Protein AF-A0A9D8V846-F1 (afdb_monomer_lite)

Structure (mmCIF, N/CA/C/O backbone):
data_AF-A0A9D8V846-F1
#
_entry.id   AF-A0A9D8V846-F1
#
loop_
_atom_site.group_PDB
_atom_site.id
_atom_site.type_symbol
_atom_site.label_atom_id
_atom_site.label_alt_id
_atom_site.label_comp_id
_atom_site.label_asym_id
_atom_site.label_entity_id
_atom_site.label_seq_id
_atom_site.pdbx_PDB_ins_code
_atom_site.Cartn_x
_atom_site.Cartn_y
_atom_site.Cartn_z
_atom_site.occupancy
_atom_site.B_iso_or_equiv
_atom_site.auth_seq_id
_atom_site.auth_comp_id
_atom_site.auth_asym_id
_atom_site.auth_atom_id
_atom_site.pdbx_PDB_model_num
ATOM 1 N N . MET A 1 1 ? -3.896 29.955 19.864 1.00 35.44 1 MET A N 1
ATOM 2 C CA . MET A 1 1 ? -4.899 29.118 19.171 1.00 35.44 1 MET A CA 1
ATOM 3 C C . MET A 1 1 ? -4.572 29.143 17.691 1.00 35.44 1 MET A C 1
ATOM 5 O O . MET A 1 1 ? -4.852 30.149 17.068 1.00 35.44 1 MET A O 1
ATOM 9 N N . ASN A 1 2 ? -3.889 28.121 17.178 1.00 37.59 2 ASN A N 1
ATOM 10 C CA . ASN A 1 2 ? -3.686 27.878 15.744 1.00 37.59 2 ASN A CA 1
ATOM 11 C C . ASN A 1 2 ? -3.091 26.473 15.596 1.00 37.59 2 ASN A C 1
ATOM 13 O O . ASN A 1 2 ? -1.881 26.329 15.651 1.00 37.59 2 ASN A O 1
ATOM 17 N N . HIS A 1 3 ? -3.930 25.446 15.451 1.00 35.16 3 HIS A N 1
ATOM 18 C CA . HIS A 1 3 ? -3.511 24.134 14.943 1.00 35.16 3 HIS A CA 1
ATOM 19 C C . HIS A 1 3 ? -4.661 23.541 14.129 1.00 35.16 3 HIS A C 1
ATOM 21 O O . HIS A 1 3 ? -5.404 22.675 14.578 1.00 35.16 3 HIS A O 1
ATOM 27 N N . SER A 1 4 ? -4.828 24.087 12.927 1.00 40.41 4 SER A N 1
ATOM 28 C CA . SER A 1 4 ? -5.477 23.405 11.811 1.00 40.41 4 SER A CA 1
ATOM 29 C C . SER A 1 4 ? -4.373 22.690 11.026 1.00 40.41 4 SER A C 1
ATOM 31 O O . SER A 1 4 ? -3.974 23.140 9.955 1.00 40.41 4 SER A O 1
ATOM 33 N N . THR A 1 5 ? -3.823 21.621 11.594 1.00 40.97 5 THR A N 1
ATOM 34 C CA . THR A 1 5 ? -3.060 20.623 10.833 1.00 40.97 5 THR A CA 1
ATOM 35 C C . THR A 1 5 ? -4.079 19.827 10.030 1.00 40.97 5 THR A C 1
ATOM 37 O O . THR A 1 5 ? -4.968 19.194 10.598 1.00 40.97 5 THR A O 1
ATOM 40 N N . SER A 1 6 ? -4.057 20.033 8.718 1.00 48.53 6 SER A N 1
ATOM 41 C CA . SER A 1 6 ? -5.086 19.576 7.782 1.00 48.53 6 SER A CA 1
ATOM 42 C C . SER A 1 6 ? -4.793 18.152 7.301 1.00 48.53 6 SER A C 1
ATOM 44 O O . SER A 1 6 ? -3.687 17.655 7.485 1.00 48.53 6 SER A O 1
ATOM 46 N N . ASN A 1 7 ? -5.743 17.518 6.607 1.00 45.41 7 ASN A N 1
ATOM 47 C CA . ASN A 1 7 ? -5.582 16.215 5.934 1.00 45.41 7 ASN A CA 1
ATOM 48 C C . ASN A 1 7 ? -4.312 16.092 5.058 1.00 45.41 7 ASN A C 1
ATOM 50 O O . ASN A 1 7 ? -3.876 14.986 4.745 1.00 45.41 7 ASN A O 1
ATOM 54 N N . VAL A 1 8 ? -3.696 17.222 4.694 1.00 49.97 8 VAL A N 1
ATOM 55 C CA . VAL A 1 8 ? -2.392 17.304 4.027 1.00 49.97 8 VAL A CA 1
ATOM 56 C C . VAL A 1 8 ? -1.270 16.689 4.875 1.00 49.97 8 VAL A C 1
ATOM 58 O O . VAL A 1 8 ? -0.417 16.007 4.320 1.00 49.97 8 VAL A O 1
ATOM 61 N N . ASP A 1 9 ? -1.286 16.830 6.202 1.00 49.75 9 ASP A N 1
ATOM 62 C CA . ASP A 1 9 ? -0.244 16.276 7.080 1.00 49.75 9 ASP A CA 1
ATOM 63 C C . ASP A 1 9 ? -0.290 14.741 7.150 1.00 49.75 9 ASP A C 1
ATOM 65 O O . ASP A 1 9 ? 0.751 14.103 7.300 1.00 49.75 9 ASP A O 1
ATOM 69 N N . LEU A 1 10 ? -1.471 14.134 6.971 1.00 49.97 10 LEU A N 1
ATOM 70 C CA . LEU A 1 10 ? -1.620 12.680 6.871 1.00 49.97 10 LEU A CA 1
ATOM 71 C C . LEU A 1 10 ? -1.037 12.151 5.559 1.00 49.97 10 LEU A C 1
ATOM 73 O O . LEU A 1 10 ? -0.233 11.222 5.581 1.00 49.97 10 LEU A O 1
ATOM 77 N N . ALA A 1 11 ? -1.394 12.773 4.431 1.00 47.59 11 ALA A N 1
ATOM 78 C CA . ALA A 1 11 ? -0.824 12.426 3.131 1.00 47.59 11 ALA A CA 1
ATOM 79 C C . ALA A 1 11 ? 0.702 12.619 3.131 1.00 47.59 11 ALA A C 1
ATOM 81 O O . ALA A 1 11 ? 1.438 11.758 2.661 1.00 47.59 11 ALA A O 1
ATOM 82 N N . ILE A 1 12 ? 1.195 13.701 3.743 1.00 49.16 12 ILE A N 1
ATOM 83 C CA . ILE A 1 12 ? 2.629 13.957 3.907 1.00 49.16 12 ILE A CA 1
ATOM 84 C C . ILE A 1 12 ? 3.284 12.926 4.836 1.00 49.16 12 ILE A C 1
ATOM 86 O O . ILE A 1 12 ? 4.386 12.477 4.541 1.00 49.16 12 ILE A O 1
ATOM 90 N N . SER A 1 13 ? 2.652 12.529 5.945 1.00 48.03 13 SER A N 1
ATOM 91 C CA . SER A 1 13 ? 3.204 11.530 6.872 1.00 48.03 13 SER A CA 1
ATOM 92 C C . SER A 1 13 ? 3.334 10.153 6.216 1.00 48.03 13 SER A C 1
ATOM 94 O O . SER A 1 13 ? 4.375 9.510 6.354 1.00 48.03 13 SER A O 1
ATOM 96 N N . VAL A 1 14 ? 2.324 9.749 5.444 1.00 47.34 14 VAL A N 1
ATOM 97 C CA . VAL A 1 14 ? 2.330 8.519 4.644 1.00 47.34 14 VAL A CA 1
ATOM 98 C C . VAL A 1 14 ? 3.409 8.578 3.551 1.00 47.34 14 VAL A C 1
ATOM 100 O O . VAL A 1 14 ? 4.236 7.672 3.455 1.00 47.34 14 VAL A O 1
ATOM 103 N N . CYS A 1 15 ? 3.494 9.681 2.795 1.00 45.88 15 CYS A N 1
ATOM 104 C CA . CYS A 1 15 ? 4.526 9.868 1.767 1.00 45.88 15 CYS A CA 1
ATOM 105 C C . CYS A 1 15 ? 5.954 9.894 2.345 1.00 45.88 15 CYS A C 1
ATOM 107 O O . CYS A 1 15 ? 6.845 9.236 1.813 1.00 45.88 15 CYS A O 1
ATOM 109 N N . ARG A 1 16 ? 6.182 10.580 3.474 1.00 55.22 16 ARG A N 1
ATOM 110 C CA . ARG A 1 16 ? 7.497 10.630 4.150 1.00 55.22 16 ARG A CA 1
ATOM 111 C C . ARG A 1 16 ? 7.952 9.259 4.651 1.00 55.22 16 ARG A C 1
ATOM 113 O O . ARG A 1 16 ? 9.145 8.982 4.735 1.00 55.22 16 ARG A O 1
ATOM 120 N N . GLN A 1 17 ? 7.016 8.378 4.996 1.00 55.25 17 GLN A N 1
ATOM 121 C CA . GLN A 1 17 ? 7.346 7.024 5.435 1.00 55.25 17 GLN A CA 1
ATOM 122 C C . GLN A 1 17 ? 7.786 6.121 4.279 1.00 55.25 17 GLN A C 1
ATOM 124 O O . GLN A 1 17 ? 8.681 5.295 4.478 1.00 55.25 17 GLN A O 1
ATOM 129 N N . HIS A 1 18 ? 7.229 6.309 3.082 1.00 55.00 18 HIS A N 1
ATOM 130 C CA . HIS A 1 18 ? 7.712 5.659 1.866 1.00 55.00 18 HIS A CA 1
ATOM 131 C C . HIS A 1 18 ? 9.163 6.076 1.546 1.00 55.00 18 HIS A C 1
ATOM 133 O O . HIS A 1 18 ? 10.023 5.212 1.351 1.00 55.00 18 HIS A O 1
ATOM 139 N N . GLU A 1 19 ? 9.463 7.377 1.626 1.00 59.53 19 GLU A N 1
ATOM 140 C CA . GLU A 1 19 ? 10.827 7.899 1.467 1.00 59.53 19 GLU A CA 1
ATOM 141 C C . GLU A 1 19 ? 11.797 7.290 2.491 1.00 59.53 19 GLU A C 1
ATOM 143 O O . GLU A 1 19 ? 12.909 6.916 2.126 1.00 59.53 19 GLU A O 1
ATOM 148 N N . SER A 1 20 ? 11.372 7.097 3.747 1.00 66.94 20 SER A N 1
ATOM 149 C CA . SER A 1 20 ? 12.255 6.592 4.811 1.00 66.94 20 SER A CA 1
ATOM 150 C C . SER A 1 20 ? 12.816 5.184 4.560 1.00 66.94 20 SER A C 1
ATOM 152 O O . SER A 1 20 ? 13.948 4.903 4.943 1.00 66.94 20 SER A O 1
ATOM 154 N N . VAL A 1 21 ? 12.065 4.297 3.893 1.00 62.78 21 VAL A N 1
ATOM 155 C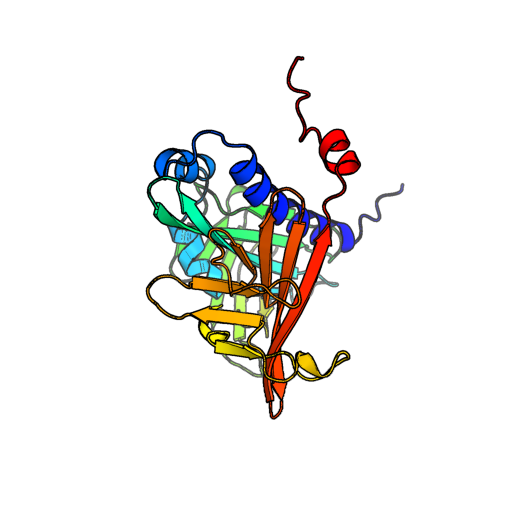 CA . VAL A 1 21 ? 12.527 2.930 3.581 1.00 62.78 21 VAL A CA 1
ATOM 156 C C . VAL A 1 21 ? 13.584 2.968 2.483 1.00 62.78 21 VAL A C 1
ATOM 158 O O . VAL A 1 21 ? 14.658 2.389 2.636 1.00 62.78 21 VAL A O 1
ATOM 161 N N . MET A 1 22 ? 13.309 3.704 1.402 1.00 64.75 22 MET A N 1
ATOM 162 C CA . MET A 1 22 ? 14.255 3.857 0.294 1.00 64.75 22 MET A CA 1
ATOM 163 C C . MET A 1 22 ? 15.497 4.648 0.722 1.00 64.75 22 MET A C 1
ATOM 165 O O . MET A 1 22 ? 16.590 4.379 0.234 1.00 64.75 22 MET A O 1
ATOM 169 N N . GLN A 1 23 ? 15.354 5.585 1.664 1.00 65.12 23 GLN A N 1
ATOM 170 C CA . GLN A 1 23 ? 16.470 6.299 2.285 1.00 65.12 23 GLN A CA 1
ATOM 171 C C . GLN A 1 23 ? 17.340 5.368 3.129 1.00 65.12 23 GLN A C 1
ATOM 173 O O . GLN A 1 23 ? 18.543 5.341 2.902 1.00 65.12 23 GLN A O 1
ATOM 178 N N . ARG A 1 24 ? 16.755 4.567 4.034 1.00 63.50 24 ARG A N 1
ATOM 179 C CA . ARG A 1 24 ? 17.506 3.594 4.852 1.00 63.50 24 ARG A CA 1
ATOM 180 C C . ARG A 1 24 ? 18.246 2.566 3.997 1.00 63.50 24 ARG A C 1
ATOM 182 O O . ARG A 1 24 ? 19.393 2.243 4.287 1.00 63.50 24 ARG A O 1
ATOM 189 N N . PHE A 1 25 ? 17.603 2.081 2.933 1.00 63.94 25 PHE A N 1
ATOM 190 C CA . PHE A 1 25 ? 18.241 1.195 1.959 1.00 63.94 25 PHE A CA 1
ATOM 191 C C . PHE A 1 25 ? 19.420 1.884 1.262 1.00 63.94 25 PHE A C 1
ATOM 193 O O . PHE A 1 25 ? 20.502 1.317 1.152 1.00 63.94 25 PHE A O 1
ATOM 200 N N . ALA A 1 26 ? 19.230 3.126 0.813 1.00 63.97 26 ALA A N 1
ATOM 201 C CA . ALA A 1 26 ? 20.267 3.866 0.108 1.00 63.97 26 ALA A CA 1
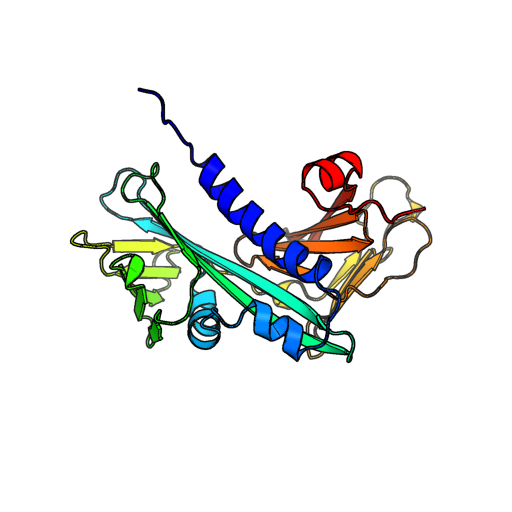ATOM 202 C C . ALA A 1 26 ? 21.452 4.270 0.995 1.00 63.97 26 ALA A C 1
ATOM 204 O O . ALA A 1 26 ? 22.563 4.344 0.482 1.00 63.97 26 ALA A O 1
ATOM 205 N N . SER A 1 27 ? 21.221 4.523 2.286 1.00 64.81 27 SER A N 1
ATOM 206 C CA . SER A 1 27 ? 22.243 4.947 3.251 1.00 64.81 27 SER A CA 1
ATOM 207 C C . SER A 1 27 ? 23.008 3.794 3.900 1.00 64.81 27 SER A C 1
ATOM 209 O O . SER A 1 27 ? 23.844 4.043 4.761 1.00 64.81 27 SER A O 1
ATOM 211 N N . THR A 1 28 ? 22.668 2.543 3.582 1.00 66.19 28 THR A N 1
ATOM 212 C CA . THR A 1 28 ? 23.334 1.372 4.157 1.00 66.19 28 THR A CA 1
ATOM 213 C C . THR A 1 28 ? 24.430 0.889 3.208 1.00 66.19 28 THR A C 1
ATOM 215 O O . THR A 1 28 ? 24.146 0.560 2.052 1.00 66.19 28 THR A O 1
ATOM 218 N N . ASP A 1 29 ? 25.662 0.833 3.722 1.00 72.19 29 ASP A N 1
ATOM 219 C CA . ASP A 1 29 ? 26.846 0.349 2.997 1.00 72.19 29 ASP A CA 1
ATOM 220 C C . ASP A 1 29 ? 26.877 -1.183 2.875 1.00 72.19 29 ASP A C 1
ATOM 222 O O . ASP A 1 29 ? 27.353 -1.715 1.877 1.00 72.19 29 ASP A O 1
ATOM 226 N N . ASP A 1 30 ? 26.341 -1.899 3.870 1.00 76.44 30 ASP A N 1
ATOM 227 C CA . ASP A 1 30 ? 26.173 -3.356 3.844 1.00 76.44 30 ASP A CA 1
ATOM 228 C C . ASP A 1 30 ? 24.769 -3.726 3.350 1.00 76.44 30 ASP A C 1
ATOM 230 O O . ASP A 1 30 ? 23.793 -3.704 4.103 1.00 76.44 30 ASP A O 1
ATOM 234 N N . ARG A 1 31 ? 24.653 -4.075 2.067 1.00 79.12 31 ARG A N 1
ATOM 235 C CA . ARG A 1 31 ? 23.377 -4.485 1.462 1.00 79.12 31 ARG A CA 1
ATOM 236 C C . ARG A 1 31 ? 23.228 -5.999 1.390 1.00 79.12 31 ARG A C 1
ATOM 238 O O . ARG A 1 31 ? 22.492 -6.502 0.537 1.00 79.12 31 ARG A O 1
ATOM 245 N N . SER A 1 32 ? 23.895 -6.738 2.278 1.00 80.44 32 SER A N 1
ATOM 246 C CA . SER A 1 32 ? 23.596 -8.155 2.479 1.00 80.44 32 SER A CA 1
ATOM 247 C C . SER A 1 32 ? 22.139 -8.345 2.903 1.00 80.44 32 SER A C 1
ATOM 249 O O . SER A 1 32 ? 21.523 -7.479 3.535 1.00 80.44 32 SER A O 1
ATOM 251 N N . ALA A 1 33 ? 21.560 -9.497 2.563 1.00 79.06 33 ALA A N 1
ATOM 252 C CA . ALA A 1 33 ? 20.168 -9.767 2.900 1.00 79.06 33 ALA A CA 1
ATOM 253 C C . ALA A 1 33 ? 19.891 -9.700 4.414 1.00 79.06 33 ALA A C 1
ATOM 255 O O . ALA A 1 33 ? 18.844 -9.209 4.835 1.00 79.06 33 ALA A O 1
ATOM 256 N N . GLU A 1 34 ? 20.850 -10.141 5.231 1.00 81.31 34 GLU A N 1
ATOM 257 C CA . GLU A 1 34 ? 20.765 -10.103 6.691 1.00 81.31 34 GLU A CA 1
ATOM 258 C C . GLU A 1 34 ? 20.756 -8.667 7.232 1.00 81.31 34 GLU A C 1
ATOM 260 O O . GLU A 1 34 ? 19.875 -8.318 8.023 1.00 81.31 34 GLU A O 1
ATOM 265 N N . ALA A 1 35 ? 21.665 -7.810 6.752 1.00 79.62 35 ALA A N 1
ATOM 266 C CA . ALA A 1 35 ? 21.698 -6.402 7.132 1.00 79.62 35 ALA A CA 1
ATOM 267 C C . ALA A 1 35 ? 20.386 -5.702 6.757 1.00 79.62 35 ALA A C 1
ATOM 269 O O . ALA A 1 35 ? 19.783 -5.027 7.594 1.00 79.62 35 ALA A O 1
ATOM 270 N N . LEU A 1 36 ? 19.876 -5.947 5.547 1.00 80.25 36 LEU A N 1
ATOM 271 C CA . LEU A 1 36 ? 18.603 -5.388 5.099 1.00 80.25 36 LEU A CA 1
ATOM 272 C C . LEU A 1 36 ? 17.426 -5.853 5.955 1.00 80.25 36 LEU A C 1
ATOM 274 O O . LEU A 1 36 ? 16.620 -5.020 6.353 1.00 80.25 36 LEU A O 1
ATOM 278 N N . LEU A 1 37 ? 17.325 -7.143 6.281 1.00 81.94 37 LEU A N 1
ATOM 279 C CA . LEU A 1 37 ? 16.265 -7.658 7.155 1.00 81.94 37 LEU A CA 1
ATOM 280 C C . LEU A 1 37 ? 16.351 -7.077 8.573 1.00 81.94 37 LEU A C 1
ATOM 282 O O . LEU A 1 37 ? 15.319 -6.787 9.179 1.00 81.94 37 LEU A O 1
ATOM 286 N N . SER A 1 38 ? 17.562 -6.850 9.088 1.00 82.00 38 SER A N 1
ATOM 287 C CA . SER A 1 38 ? 17.769 -6.288 10.427 1.00 82.00 38 SER A CA 1
ATOM 288 C C . SER A 1 38 ? 17.200 -4.869 10.577 1.00 82.00 38 SER A C 1
ATOM 290 O O . SER A 1 38 ? 16.664 -4.534 11.638 1.00 82.00 38 SER A O 1
ATOM 292 N N . LEU A 1 39 ? 17.205 -4.075 9.494 1.00 77.31 39 LEU A N 1
ATOM 293 C CA . LEU A 1 39 ? 16.611 -2.730 9.444 1.00 77.31 39 LEU A CA 1
ATOM 294 C C . LEU A 1 39 ? 15.090 -2.722 9.662 1.00 77.31 39 LEU A C 1
ATOM 296 O O . LEU A 1 39 ? 14.519 -1.655 9.908 1.00 77.31 39 LEU A O 1
ATOM 300 N N . PHE A 1 40 ? 14.452 -3.890 9.551 1.00 80.25 40 PHE A N 1
ATOM 301 C CA . PHE A 1 40 ? 13.008 -4.098 9.667 1.00 80.25 40 PHE A CA 1
ATOM 302 C C . PHE A 1 40 ? 12.662 -5.156 10.719 1.00 80.25 40 PHE A C 1
ATOM 304 O O . PHE A 1 40 ? 11.580 -5.741 10.686 1.00 80.25 40 PHE A O 1
ATOM 311 N N . SER A 1 41 ? 13.583 -5.420 11.648 1.00 82.69 41 SER A N 1
ATOM 312 C CA . SER A 1 41 ? 13.406 -6.402 12.725 1.00 82.69 41 SER A CA 1
ATOM 313 C C . SER A 1 41 ? 12.246 -6.069 13.668 1.00 82.69 41 SER A C 1
ATOM 315 O O . SER A 1 41 ? 11.694 -6.966 14.295 1.00 82.69 41 SER A O 1
ATOM 317 N N . ASP A 1 42 ? 11.832 -4.804 13.727 1.00 80.75 42 ASP A N 1
ATOM 318 C CA . ASP A 1 42 ? 10.671 -4.347 14.482 1.00 80.75 42 ASP A CA 1
ATOM 319 C C . ASP A 1 42 ? 9.333 -4.673 13.799 1.00 80.75 42 ASP A C 1
ATOM 321 O O . ASP A 1 42 ? 8.284 -4.573 14.435 1.00 80.75 42 ASP A O 1
ATOM 325 N N . MET A 1 43 ? 9.328 -5.076 12.523 1.00 83.12 43 MET A N 1
ATOM 326 C CA . MET A 1 43 ? 8.101 -5.347 11.775 1.00 83.12 43 MET A CA 1
ATOM 327 C C . MET A 1 43 ? 7.497 -6.715 12.107 1.00 83.12 43 MET A C 1
ATOM 329 O O . MET A 1 43 ? 8.144 -7.756 11.994 1.00 83.12 43 MET A O 1
ATOM 333 N N . ASN A 1 44 ? 6.186 -6.750 12.366 1.00 85.19 44 ASN A N 1
ATOM 334 C CA . ASN A 1 44 ? 5.451 -8.014 12.406 1.00 85.19 44 ASN A CA 1
ATOM 335 C C . ASN A 1 44 ? 5.078 -8.455 10.981 1.00 85.19 44 ASN A C 1
ATOM 337 O O . ASN A 1 44 ? 3.998 -8.143 10.465 1.00 85.19 44 ASN A O 1
ATOM 341 N N . LEU A 1 45 ? 5.995 -9.180 10.336 1.00 82.25 45 LEU A N 1
ATOM 342 C CA . LEU A 1 45 ? 5.852 -9.634 8.948 1.00 82.25 45 LEU A CA 1
ATOM 343 C C . LEU A 1 45 ? 4.636 -10.552 8.741 1.00 82.25 45 LEU A C 1
ATOM 345 O O . LEU A 1 45 ? 3.968 -10.458 7.710 1.00 82.25 45 LEU A O 1
ATOM 349 N N . SER A 1 46 ? 4.312 -11.407 9.720 1.00 84.19 46 SER A N 1
ATOM 350 C CA . SER A 1 46 ? 3.177 -12.333 9.610 1.00 84.19 46 SER A CA 1
ATOM 351 C C . SER A 1 46 ? 1.845 -11.590 9.636 1.00 84.19 46 SER A C 1
ATOM 353 O O . SER A 1 46 ? 1.037 -11.761 8.724 1.00 84.19 46 SER A O 1
ATOM 355 N N . ALA A 1 47 ? 1.634 -10.722 10.634 1.00 84.94 47 ALA A N 1
ATOM 356 C CA . ALA A 1 47 ? 0.418 -9.913 10.717 1.00 84.94 47 ALA A CA 1
ATOM 357 C C . ALA A 1 47 ? 0.274 -9.008 9.484 1.00 84.94 47 ALA A C 1
ATOM 359 O O . ALA A 1 47 ? -0.807 -8.907 8.904 1.00 84.94 47 ALA A O 1
ATOM 360 N N . SER A 1 48 ? 1.382 -8.410 9.033 1.00 87.75 48 SER A N 1
ATOM 361 C CA . SER A 1 48 ? 1.391 -7.521 7.869 1.00 87.75 48 SER A CA 1
ATOM 362 C C . SER A 1 48 ? 0.986 -8.235 6.579 1.00 87.75 48 SER A C 1
ATOM 364 O O . SER A 1 48 ? 0.270 -7.663 5.760 1.00 87.75 48 SER A O 1
ATOM 366 N N . ARG A 1 49 ? 1.388 -9.496 6.376 1.00 88.44 49 ARG A N 1
ATOM 367 C CA . ARG A 1 49 ? 1.027 -10.248 5.165 1.00 88.44 49 ARG A CA 1
ATOM 368 C C . ARG A 1 49 ? -0.485 -10.371 4.991 1.00 88.44 49 ARG A C 1
ATOM 370 O O . ARG A 1 49 ? -0.983 -10.076 3.904 1.00 88.44 49 ARG A O 1
ATOM 377 N N . ASP A 1 50 ? -1.179 -10.793 6.040 1.00 91.50 50 ASP A N 1
ATOM 378 C CA . ASP A 1 50 ? -2.595 -11.156 5.965 1.00 91.50 50 ASP A CA 1
ATOM 379 C C . ASP A 1 50 ? -3.490 -9.904 6.073 1.00 91.50 50 ASP A C 1
ATOM 381 O O . ASP A 1 50 ? -4.497 -9.776 5.360 1.00 91.50 50 ASP A O 1
ATOM 385 N N . LEU A 1 51 ? -3.062 -8.920 6.874 1.00 95.69 51 LEU A N 1
ATOM 386 C CA . LEU A 1 51 ? -3.739 -7.633 7.031 1.00 95.69 51 LEU A CA 1
ATOM 387 C C . LEU A 1 51 ? -3.726 -6.791 5.746 1.00 95.69 51 LEU A C 1
ATOM 389 O O . LEU A 1 51 ? -4.689 -6.074 5.489 1.00 95.69 51 LEU A O 1
ATOM 393 N N . ALA A 1 52 ? -2.705 -6.904 4.889 1.00 94.69 52 ALA A N 1
ATOM 394 C CA . ALA A 1 52 ? -2.637 -6.142 3.633 1.00 94.69 52 ALA A CA 1
ATOM 395 C C . ALA A 1 52 ? -3.776 -6.446 2.657 1.00 94.69 52 ALA A C 1
ATOM 397 O O . ALA A 1 52 ? -4.076 -5.655 1.771 1.00 94.69 52 ALA A O 1
ATOM 398 N N . THR A 1 53 ? -4.471 -7.572 2.802 1.00 94.12 53 THR A N 1
ATOM 399 C CA . THR A 1 53 ? -5.663 -7.801 1.975 1.00 94.12 53 THR A CA 1
ATOM 400 C C . THR A 1 53 ? -6.795 -6.821 2.325 1.00 94.12 53 THR A C 1
ATOM 402 O O . THR A 1 53 ? -7.707 -6.619 1.521 1.00 94.12 53 THR A O 1
ATOM 405 N N . TYR A 1 54 ? -6.729 -6.195 3.501 1.00 96.12 54 TYR A N 1
ATOM 406 C CA . TYR A 1 54 ? -7.685 -5.231 4.034 1.00 96.12 54 TYR A CA 1
ATOM 407 C C . TYR A 1 54 ? -7.238 -3.770 3.860 1.00 96.12 54 TYR A C 1
ATOM 409 O O . TYR A 1 54 ? -7.883 -2.883 4.420 1.00 96.12 54 TYR A O 1
ATOM 417 N N . THR A 1 55 ? -6.183 -3.486 3.085 1.00 95.69 55 THR A N 1
ATOM 418 C CA . THR A 1 55 ? -5.804 -2.110 2.721 1.00 95.69 55 THR A CA 1
ATOM 419 C C . THR A 1 55 ? -7.016 -1.329 2.214 1.00 95.69 55 THR A C 1
ATOM 421 O O . THR A 1 55 ? -7.766 -1.812 1.365 1.00 95.69 55 THR A O 1
ATOM 424 N N . GLY A 1 56 ? -7.203 -0.108 2.704 1.00 93.94 56 GLY A N 1
ATOM 425 C CA . GLY A 1 56 ? -8.291 0.753 2.262 1.00 93.94 56 GLY A CA 1
ATOM 426 C C . GLY A 1 56 ? -8.636 1.859 3.247 1.00 93.94 56 GLY A C 1
ATOM 427 O O . GLY A 1 56 ? -8.105 1.933 4.355 1.00 93.94 56 GLY A O 1
ATOM 428 N N . TYR A 1 57 ? -9.564 2.711 2.815 1.00 95.12 57 TYR A N 1
ATOM 429 C CA . TYR A 1 57 ? -10.176 3.763 3.622 1.00 95.12 57 TYR A CA 1
ATOM 430 C C . TYR A 1 57 ? -11.540 3.297 4.134 1.00 95.12 57 TYR A C 1
ATOM 432 O O . TYR A 1 57 ? -12.414 2.947 3.337 1.00 95.12 57 TYR A O 1
ATOM 440 N N . TYR A 1 58 ? -11.718 3.295 5.450 1.00 96.88 58 TYR A N 1
ATOM 441 C CA . TYR A 1 58 ? -12.928 2.883 6.146 1.00 96.88 58 TYR A CA 1
ATOM 442 C C . TYR A 1 58 ? -13.594 4.106 6.763 1.00 96.88 58 TYR A C 1
ATOM 444 O O . TYR A 1 58 ? -13.080 4.693 7.714 1.00 96.88 58 TYR A O 1
ATOM 452 N N . GLU A 1 59 ? -14.756 4.473 6.236 1.00 95.62 59 GLU A N 1
ATOM 453 C CA . GLU A 1 59 ? -15.586 5.526 6.819 1.00 95.62 59 GLU A CA 1
ATOM 454 C C . GLU A 1 59 ? -16.245 5.001 8.100 1.00 95.62 59 GLU A C 1
ATOM 456 O O . GLU A 1 59 ? -16.850 3.923 8.079 1.00 95.62 59 GLU A O 1
ATOM 461 N N . ILE A 1 60 ? -16.130 5.739 9.211 1.00 96.50 60 ILE A N 1
ATOM 462 C CA . ILE A 1 60 ? -16.705 5.344 10.503 1.00 96.50 60 ILE A CA 1
ATOM 463 C C . ILE A 1 60 ? -18.094 5.964 10.653 1.00 96.50 60 ILE A C 1
ATOM 465 O O . ILE A 1 60 ? -18.263 7.184 10.719 1.00 96.50 60 ILE A O 1
ATOM 469 N N . LYS A 1 61 ? -19.106 5.104 10.754 1.00 95.56 61 LYS A N 1
ATOM 470 C CA . LYS A 1 61 ? -20.509 5.499 10.886 1.00 95.56 61 LYS A CA 1
ATOM 471 C C . LYS A 1 61 ? -20.748 6.274 12.179 1.00 95.56 61 LYS A C 1
ATOM 473 O O . LYS A 1 61 ? -20.184 5.964 13.221 1.00 95.56 61 LYS A O 1
ATOM 478 N N . GLY A 1 62 ? -21.642 7.260 12.111 1.00 93.69 62 GLY A N 1
ATOM 479 C CA . GLY A 1 62 ? -22.051 8.053 13.277 1.00 93.69 62 GLY A CA 1
ATOM 480 C C . GLY A 1 62 ? -21.037 9.113 13.713 1.00 93.69 62 GLY A C 1
ATOM 481 O O . GLY A 1 62 ? -21.282 9.816 14.690 1.00 93.69 62 GLY A O 1
ATOM 482 N N . THR A 1 63 ? -19.931 9.269 12.986 1.00 93.00 63 THR A N 1
ATOM 483 C CA . THR A 1 63 ? -18.934 10.316 13.229 1.00 93.00 63 THR A CA 1
ATOM 484 C C . THR A 1 63 ? -19.050 11.427 12.186 1.00 93.00 63 THR A C 1
ATOM 486 O O . THR A 1 63 ? -19.585 11.227 11.096 1.00 93.00 63 THR A O 1
ATOM 489 N N . ASN A 1 64 ? -18.539 12.618 12.502 1.00 91.88 64 ASN A N 1
ATOM 490 C CA . ASN A 1 64 ? -18.449 13.712 11.537 1.00 91.88 64 ASN A CA 1
ATOM 491 C C . ASN A 1 64 ? -17.099 13.657 10.806 1.00 91.88 64 ASN A C 1
ATOM 493 O O . ASN A 1 64 ? -16.189 14.417 11.130 1.00 91.88 64 ASN A O 1
ATOM 497 N N . GLY A 1 65 ? -16.972 12.724 9.859 1.00 90.62 65 GLY A N 1
ATOM 498 C CA . GLY A 1 65 ? -15.764 12.546 9.046 1.00 90.62 65 GLY A CA 1
ATOM 499 C C . GLY A 1 65 ? -14.685 11.659 9.671 1.00 90.62 65 GLY A C 1
ATOM 500 O O . GLY A 1 65 ? -13.554 11.663 9.193 1.00 90.62 65 GLY A O 1
ATOM 501 N N . GLY A 1 66 ? -15.009 10.908 10.725 1.00 95.00 66 GLY A N 1
ATOM 502 C CA . GLY A 1 66 ? -14.099 9.932 11.308 1.00 95.00 66 GLY A CA 1
ATOM 503 C C . GLY A 1 66 ? -13.827 8.764 10.360 1.00 95.00 66 GLY A C 1
ATOM 504 O O . GLY A 1 66 ? -14.684 8.336 9.582 1.00 95.00 66 GLY A O 1
ATOM 505 N N . PHE A 1 67 ? -12.605 8.249 10.417 1.00 96.31 67 PHE A N 1
ATOM 506 C CA . PHE A 1 67 ? -12.134 7.202 9.527 1.00 96.31 67 PHE A CA 1
ATOM 507 C C . PHE A 1 67 ? -11.068 6.321 10.175 1.00 96.31 67 PHE A C 1
ATOM 509 O O . PHE A 1 67 ? -10.384 6.711 11.124 1.00 96.31 67 PHE A O 1
ATOM 516 N N . LEU A 1 68 ? -10.895 5.140 9.591 1.00 97.00 68 LEU A N 1
ATOM 517 C CA . LEU A 1 68 ? -9.729 4.287 9.764 1.00 97.00 68 LEU A CA 1
ATOM 518 C C . LEU A 1 68 ? -9.138 4.013 8.379 1.00 97.00 68 LEU A C 1
ATOM 520 O O . LEU A 1 68 ? -9.875 3.707 7.449 1.00 97.00 68 LEU A O 1
ATOM 524 N N . THR A 1 69 ? -7.825 4.102 8.212 1.00 95.94 69 THR A N 1
ATOM 525 C CA . THR A 1 69 ? -7.157 3.618 7.004 1.00 95.94 69 THR A CA 1
ATOM 526 C C . THR A 1 69 ? -6.152 2.544 7.349 1.00 95.94 69 THR A C 1
ATOM 528 O O . THR A 1 69 ? -5.395 2.670 8.310 1.00 95.94 69 THR A O 1
ATOM 531 N N . LEU A 1 70 ? -6.119 1.518 6.512 1.00 95.94 70 LEU A N 1
ATOM 532 C CA . LEU A 1 70 ? -4.990 0.613 6.411 1.00 95.94 70 LEU A CA 1
ATOM 533 C C . LEU A 1 70 ? -4.269 0.975 5.126 1.00 95.94 70 LEU A C 1
ATOM 535 O O . LEU A 1 70 ? -4.803 0.729 4.046 1.00 95.94 70 LEU A O 1
ATOM 539 N N . ASP A 1 71 ? -3.099 1.588 5.244 1.00 93.56 71 ASP A N 1
ATOM 540 C CA . ASP A 1 71 ? -2.264 1.885 4.090 1.00 93.56 71 ASP A CA 1
ATOM 541 C C . ASP A 1 71 ? -1.108 0.897 4.015 1.00 93.56 71 ASP A C 1
ATOM 543 O O . ASP A 1 71 ? -0.447 0.622 5.015 1.00 93.56 71 ASP A O 1
ATOM 547 N N . THR A 1 72 ? -0.893 0.323 2.838 1.00 93.75 72 THR A N 1
ATOM 548 C CA . THR A 1 72 ? 0.084 -0.743 2.634 1.00 93.75 72 THR A CA 1
ATOM 549 C C . THR A 1 72 ? 1.112 -0.302 1.619 1.00 93.75 72 THR A C 1
ATOM 551 O O . THR A 1 72 ? 0.780 0.246 0.575 1.00 93.75 72 THR A O 1
ATOM 554 N N . THR A 1 73 ? 2.375 -0.566 1.922 1.00 92.88 73 THR A N 1
ATOM 555 C CA . THR A 1 73 ? 3.474 -0.419 0.975 1.00 92.88 73 THR A CA 1
ATOM 556 C C . THR A 1 73 ? 4.203 -1.748 0.888 1.00 92.88 73 THR A C 1
ATOM 558 O O . THR A 1 73 ? 4.784 -2.212 1.872 1.00 92.88 73 THR A O 1
ATOM 561 N N . ASP A 1 74 ? 4.147 -2.352 -0.293 1.00 92.06 74 ASP A N 1
ATOM 562 C CA . ASP A 1 74 ? 4.951 -3.509 -0.656 1.00 92.06 74 ASP A CA 1
ATOM 563 C C . ASP A 1 74 ? 6.288 -3.005 -1.187 1.00 92.06 74 ASP A C 1
ATOM 565 O O . ASP A 1 74 ? 6.325 -2.252 -2.154 1.00 92.06 74 ASP A O 1
ATOM 569 N N . THR A 1 75 ? 7.384 -3.418 -0.573 1.00 90.56 75 THR A N 1
ATOM 570 C CA . THR A 1 75 ? 8.742 -3.089 -0.993 1.00 90.56 75 THR A CA 1
ATOM 571 C C . THR A 1 75 ? 9.418 -4.362 -1.459 1.00 90.56 75 THR A C 1
ATOM 573 O O . THR A 1 75 ? 9.459 -5.356 -0.735 1.00 90.56 75 THR A O 1
ATOM 576 N N . ARG A 1 76 ? 9.974 -4.314 -2.664 1.00 90.19 76 ARG A N 1
ATOM 577 C CA . ARG A 1 76 ? 10.887 -5.325 -3.175 1.00 90.19 76 ARG A CA 1
ATOM 578 C C . ARG A 1 76 ? 12.291 -4.746 -3.149 1.00 90.19 76 ARG A C 1
ATOM 580 O O . ARG A 1 76 ? 12.503 -3.662 -3.688 1.00 90.19 76 ARG A O 1
ATOM 587 N N . LEU A 1 77 ? 13.223 -5.474 -2.555 1.00 87.56 77 LEU A N 1
ATOM 588 C CA . LEU A 1 77 ? 14.648 -5.163 -2.569 1.00 87.56 77 LEU A CA 1
ATOM 589 C C . LEU A 1 77 ? 15.404 -6.324 -3.214 1.00 87.56 77 LEU A C 1
ATOM 591 O O . LEU A 1 77 ? 14.998 -7.477 -3.065 1.00 87.56 77 LEU A O 1
ATOM 595 N N . ILE A 1 78 ? 16.505 -6.022 -3.894 1.00 85.81 78 ILE A N 1
ATOM 596 C CA . ILE A 1 78 ? 17.540 -7.009 -4.214 1.00 85.81 78 ILE A CA 1
ATOM 597 C C . ILE A 1 78 ? 18.776 -6.655 -3.391 1.00 85.81 78 ILE A C 1
ATOM 599 O O . ILE A 1 78 ? 19.223 -5.507 -3.409 1.00 85.81 78 ILE A O 1
ATOM 603 N N . SER A 1 79 ? 19.287 -7.629 -2.647 1.00 85.19 79 SER A N 1
ATOM 604 C CA . SER A 1 79 ? 20.538 -7.527 -1.893 1.00 85.19 79 SER A CA 1
ATOM 605 C C . SER A 1 79 ? 21.768 -7.724 -2.789 1.00 85.19 79 SER A C 1
ATOM 607 O O . SER A 1 79 ? 21.658 -8.204 -3.921 1.00 85.19 79 SER A O 1
ATOM 609 N N . ASP A 1 80 ? 22.959 -7.407 -2.277 1.00 83.50 80 ASP A N 1
ATOM 610 C CA . ASP A 1 80 ? 24.223 -7.573 -3.019 1.00 83.50 80 ASP A CA 1
ATOM 611 C C . ASP A 1 80 ? 24.525 -9.040 -3.372 1.00 83.50 80 ASP A C 1
ATOM 613 O O . ASP A 1 80 ? 25.178 -9.327 -4.374 1.00 83.50 80 ASP A O 1
ATOM 617 N N . ASP A 1 81 ? 24.005 -9.987 -2.587 1.00 86.19 81 ASP A N 1
ATOM 618 C CA . ASP A 1 81 ? 24.060 -11.426 -2.863 1.00 86.19 81 ASP A CA 1
ATOM 619 C C . ASP A 1 81 ? 22.911 -11.919 -3.766 1.00 86.19 81 ASP A C 1
ATOM 621 O O . ASP A 1 81 ? 22.669 -13.121 -3.880 1.00 86.19 81 ASP A O 1
ATOM 625 N N . HIS A 1 82 ? 22.223 -10.994 -4.444 1.00 84.44 82 HIS A N 1
ATOM 626 C CA . HIS A 1 82 ? 21.128 -11.240 -5.385 1.00 84.44 82 HIS A CA 1
ATOM 627 C C . HIS A 1 82 ? 19.902 -11.948 -4.788 1.00 84.44 82 HIS A C 1
ATOM 629 O O . HIS A 1 82 ? 19.100 -12.525 -5.531 1.00 84.44 82 HIS A O 1
ATOM 635 N N . GLN A 1 83 ? 19.712 -11.891 -3.468 1.00 86.81 83 GLN A N 1
ATOM 636 C CA . GLN A 1 83 ? 18.475 -12.357 -2.853 1.00 86.81 83 GLN A CA 1
ATOM 637 C C . GLN A 1 83 ? 17.381 -11.308 -3.017 1.00 86.81 83 GLN A C 1
ATOM 639 O O . GLN A 1 83 ? 17.606 -10.106 -2.875 1.00 86.81 83 GLN A O 1
ATOM 644 N N . VAL A 1 84 ? 16.170 -11.776 -3.310 1.00 86.56 84 VAL A N 1
ATOM 645 C CA . VAL A 1 84 ? 14.997 -10.910 -3.373 1.00 86.56 84 VAL A CA 1
ATOM 646 C C . VAL A 1 84 ? 14.336 -10.887 -2.002 1.00 86.56 84 VAL A C 1
ATOM 648 O O . VAL A 1 84 ? 13.983 -11.928 -1.451 1.00 86.56 84 VAL A O 1
ATOM 651 N N . ILE A 1 85 ? 14.149 -9.689 -1.458 1.00 87.25 85 ILE A N 1
ATOM 652 C CA . ILE A 1 85 ? 13.508 -9.475 -0.163 1.00 87.25 85 ILE A CA 1
ATOM 653 C C . ILE A 1 85 ? 12.196 -8.741 -0.391 1.00 87.25 85 ILE A C 1
ATOM 655 O O . ILE A 1 85 ? 12.163 -7.671 -1.005 1.00 87.25 85 ILE A O 1
ATOM 659 N N . TYR A 1 86 ? 11.119 -9.304 0.152 1.00 87.12 86 TYR A N 1
ATOM 660 C CA . TYR A 1 86 ? 9.804 -8.677 0.177 1.00 87.12 86 TYR A CA 1
ATOM 661 C C . TYR A 1 86 ? 9.483 -8.192 1.571 1.00 87.12 86 TYR A C 1
ATOM 663 O O . TYR A 1 86 ? 9.374 -8.974 2.514 1.00 87.12 86 TYR A O 1
ATOM 671 N N . LEU A 1 87 ? 9.271 -6.890 1.673 1.00 89.25 87 LEU A N 1
ATOM 672 C CA . LEU A 1 87 ? 8.827 -6.245 2.890 1.00 89.25 87 LEU A CA 1
ATOM 673 C C . LEU A 1 87 ? 7.442 -5.686 2.644 1.00 89.25 87 LEU A C 1
ATOM 675 O O . LEU A 1 87 ? 7.156 -5.111 1.598 1.00 89.25 87 LEU A O 1
ATOM 679 N N . ARG A 1 88 ? 6.573 -5.843 3.629 1.00 90.56 88 ARG A N 1
ATOM 680 C CA . ARG A 1 88 ? 5.216 -5.328 3.569 1.00 90.56 88 ARG A CA 1
ATOM 681 C C . ARG A 1 88 ? 4.966 -4.521 4.810 1.00 90.56 88 ARG A C 1
ATOM 683 O O . ARG A 1 88 ? 4.851 -5.075 5.898 1.00 90.56 88 ARG A O 1
ATOM 690 N N . ARG A 1 89 ? 4.896 -3.209 4.636 1.00 90.75 89 ARG A N 1
ATOM 691 C CA . ARG A 1 89 ? 4.618 -2.280 5.721 1.00 90.75 89 ARG A CA 1
ATOM 692 C C . ARG A 1 89 ? 3.153 -1.900 5.692 1.00 90.75 89 ARG A C 1
ATOM 694 O O . ARG A 1 89 ? 2.624 -1.575 4.631 1.00 90.75 89 ARG A O 1
ATOM 701 N N . ILE A 1 90 ? 2.526 -1.903 6.862 1.00 93.56 90 ILE A N 1
ATOM 702 C CA . ILE A 1 90 ? 1.164 -1.407 7.035 1.00 93.56 90 ILE A CA 1
ATOM 703 C C . ILE A 1 90 ? 1.165 -0.289 8.061 1.00 93.56 90 ILE A C 1
ATOM 705 O O . ILE A 1 90 ? 1.732 -0.428 9.146 1.00 93.56 90 ILE A O 1
ATOM 709 N N . VAL A 1 91 ? 0.511 0.810 7.705 1.00 93.81 91 VAL A N 1
ATOM 710 C CA . VAL A 1 91 ? 0.219 1.920 8.602 1.00 93.81 91 VAL A CA 1
ATOM 711 C C . VAL A 1 91 ? -1.273 1.917 8.884 1.00 93.81 91 VAL A C 1
ATOM 713 O O . VAL A 1 91 ? -2.095 2.040 7.975 1.00 93.81 91 VAL A O 1
ATOM 716 N N . VAL A 1 92 ? -1.613 1.782 10.159 1.00 95.69 92 VAL A N 1
ATOM 717 C CA . VAL A 1 92 ? -2.958 2.014 10.670 1.00 95.69 92 VAL A CA 1
ATOM 718 C C . VAL A 1 92 ? -3.054 3.492 11.008 1.00 95.69 92 VAL A C 1
ATOM 720 O O . VAL A 1 92 ? -2.300 3.986 11.844 1.00 95.69 92 VAL A O 1
ATOM 723 N N . ALA A 1 93 ? -3.966 4.208 10.363 1.00 95.31 93 ALA A N 1
ATOM 724 C CA . ALA A 1 93 ? -4.288 5.580 10.728 1.00 95.31 93 ALA A CA 1
ATOM 725 C C . ALA A 1 93 ? -5.749 5.671 11.156 1.00 95.31 93 ALA A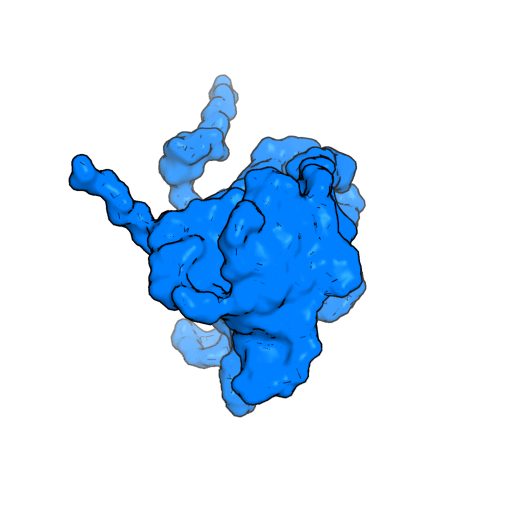 C 1
ATOM 727 O O . ALA A 1 93 ? -6.636 5.135 10.498 1.00 95.31 93 ALA A O 1
ATOM 728 N N . TYR A 1 94 ? -5.998 6.343 12.271 1.00 95.62 94 TYR A N 1
ATOM 729 C CA . TYR A 1 94 ? -7.325 6.505 12.848 1.00 95.62 94 TYR A CA 1
ATOM 730 C C . TYR A 1 94 ? -7.594 7.972 13.159 1.00 95.62 94 TYR A C 1
ATOM 732 O O . TYR A 1 94 ? -6.748 8.662 13.732 1.00 95.62 94 TYR A O 1
ATOM 740 N N . SER A 1 95 ? -8.794 8.432 12.821 1.00 94.88 95 SER A N 1
ATOM 741 C CA . SER A 1 95 ? -9.310 9.737 13.206 1.00 94.88 95 SER A CA 1
ATOM 742 C C . SER A 1 95 ? -10.759 9.615 13.651 1.00 94.88 95 SER A C 1
ATOM 744 O O . SER A 1 95 ? -11.601 9.135 12.899 1.00 94.88 95 SER A O 1
ATOM 746 N N . ALA A 1 96 ? -11.074 10.091 14.854 1.00 94.00 96 ALA A N 1
ATOM 747 C CA . ALA A 1 96 ? -12.452 10.122 15.347 1.00 94.00 96 ALA A CA 1
ATOM 748 C C . ALA A 1 96 ? -13.277 11.271 14.732 1.00 94.00 96 ALA A C 1
ATOM 750 O O . ALA A 1 96 ? -14.501 11.194 14.658 1.00 94.00 96 ALA A O 1
ATOM 751 N N . ASP A 1 97 ? -12.609 12.353 14.324 1.00 92.38 97 ASP A N 1
ATOM 752 C CA . ASP A 1 97 ? -13.224 13.630 13.941 1.00 92.38 97 ASP A CA 1
ATOM 753 C C . ASP A 1 97 ? -12.863 14.095 12.521 1.00 92.38 97 ASP A C 1
ATOM 755 O O . ASP A 1 97 ? -13.214 15.209 12.128 1.00 92.38 97 ASP A O 1
ATOM 759 N N . GLY A 1 98 ? -12.116 13.275 11.777 1.00 90.06 98 GLY A N 1
ATOM 760 C CA . GLY A 1 98 ? -11.617 13.596 10.442 1.00 90.06 98 GLY A CA 1
ATOM 761 C C . GLY A 1 98 ? -10.561 14.700 10.410 1.00 90.06 98 GLY A C 1
ATOM 762 O O . GLY A 1 98 ? -10.304 15.255 9.343 1.00 90.06 98 GLY A O 1
ATOM 763 N N . LYS A 1 99 ? -9.991 15.078 11.561 1.00 87.31 99 LYS A N 1
ATOM 764 C CA . LYS A 1 99 ? -9.045 16.200 11.687 1.00 87.31 99 LYS A CA 1
ATOM 765 C C . LYS A 1 99 ? -7.762 15.786 12.383 1.00 87.31 99 LYS A C 1
ATOM 767 O O . LYS A 1 99 ? -6.676 16.077 11.894 1.00 87.31 99 LYS A O 1
ATOM 772 N N . LYS A 1 100 ? -7.870 15.130 13.539 1.00 88.44 100 LYS A N 1
ATOM 773 C CA . LYS A 1 100 ? -6.715 14.621 14.284 1.00 88.44 100 LYS A CA 1
ATOM 774 C C . LYS A 1 100 ? -6.514 13.163 13.944 1.00 88.44 100 LYS A C 1
ATOM 776 O O . LYS A 1 100 ? -7.453 12.379 14.052 1.00 88.44 100 LYS A O 1
ATOM 781 N N . VAL A 1 101 ? -5.293 12.811 13.563 1.00 88.25 101 VAL A N 1
ATOM 782 C CA . VAL A 1 101 ? -4.970 11.453 13.135 1.00 88.25 101 VAL A CA 1
ATOM 783 C C . VAL A 1 101 ? -3.902 10.869 14.042 1.00 88.25 101 VAL A C 1
ATOM 785 O O . VAL A 1 101 ? -2.873 11.497 14.283 1.00 88.25 101 VAL A O 1
ATOM 788 N N . GLN A 1 102 ? -4.160 9.666 14.542 1.00 91.81 102 GLN A N 1
ATOM 789 C CA . GLN A 1 102 ? -3.161 8.816 15.172 1.00 91.81 102 GLN A CA 1
ATOM 790 C C . GLN A 1 102 ? -2.696 7.793 14.141 1.00 91.81 102 GLN A C 1
ATOM 792 O O . GLN A 1 102 ? -3.526 7.092 13.567 1.00 91.81 102 GLN A O 1
ATOM 797 N N . CYS A 1 103 ? -1.387 7.710 13.918 1.00 92.62 103 CYS A N 1
ATOM 798 C CA . CYS A 1 103 ? -0.778 6.750 13.003 1.00 92.62 103 CYS A CA 1
ATOM 799 C C . CYS A 1 103 ? 0.054 5.733 13.785 1.00 92.62 103 CYS A C 1
ATOM 801 O O . CYS A 1 103 ? 0.756 6.102 14.725 1.00 92.62 103 CYS A O 1
ATOM 803 N N . HIS A 1 104 ? 0.031 4.479 13.346 1.00 93.19 104 HIS A N 1
ATOM 804 C CA . HIS A 1 104 ? 0.808 3.388 13.921 1.00 93.19 104 HIS A CA 1
ATOM 805 C C . HIS A 1 104 ? 1.298 2.459 12.816 1.00 93.19 104 HIS A C 1
ATOM 807 O O . HIS A 1 104 ? 0.512 2.003 11.990 1.00 93.19 104 HIS A O 1
ATOM 813 N N . SER A 1 105 ? 2.602 2.196 12.769 1.00 92.50 105 SER A N 1
ATOM 814 C CA . SER A 1 105 ? 3.152 1.162 11.885 1.00 92.50 105 SER A CA 1
ATOM 815 C C . SER A 1 105 ? 3.064 -0.186 12.585 1.00 92.50 105 SER A C 1
ATOM 817 O O . SER A 1 105 ? 3.482 -0.282 13.734 1.00 92.50 105 SER A O 1
ATOM 819 N N . ILE A 1 106 ? 2.551 -1.201 11.887 1.00 93.94 106 ILE A N 1
ATOM 820 C CA . ILE A 1 106 ? 2.458 -2.561 12.429 1.00 93.94 106 ILE A CA 1
ATOM 821 C C . ILE A 1 106 ? 3.851 -3.071 12.796 1.00 93.94 106 ILE A C 1
ATOM 823 O O . ILE A 1 106 ? 4.748 -3.116 11.949 1.00 93.94 106 ILE A O 1
ATOM 827 N N . LYS A 1 107 ? 4.008 -3.470 14.054 1.00 92.94 107 LYS A N 1
ATOM 828 C CA . LYS A 1 107 ? 5.279 -3.870 14.658 1.00 92.94 107 LYS A CA 1
ATOM 829 C C . LYS A 1 107 ? 5.106 -5.055 15.608 1.00 92.94 107 LYS A C 1
ATOM 831 O O . LYS A 1 107 ? 4.003 -5.575 15.786 1.00 92.94 107 LYS A O 1
ATOM 836 N N . GLU A 1 108 ? 6.203 -5.507 16.203 1.00 91.75 108 GLU A N 1
ATOM 837 C CA . GLU A 1 108 ? 6.177 -6.532 17.247 1.00 91.75 108 GLU A CA 1
ATOM 838 C C . GLU A 1 108 ? 5.209 -6.158 18.390 1.00 91.75 108 GLU A C 1
ATOM 840 O O . GLU A 1 108 ? 5.160 -5.014 18.843 1.00 91.75 108 GLU A O 1
ATOM 845 N N . GLY A 1 109 ? 4.410 -7.132 18.837 1.00 93.62 109 GLY A N 1
ATOM 846 C CA . GLY A 1 109 ? 3.346 -6.947 19.833 1.00 93.62 109 GLY A CA 1
ATOM 847 C C . GLY A 1 109 ? 1.959 -6.671 19.241 1.00 93.62 109 GLY A C 1
ATOM 848 O O . GLY A 1 109 ? 0.957 -6.977 19.891 1.00 93.62 109 GLY A O 1
ATOM 849 N N . ASP A 1 110 ? 1.876 -6.185 18.000 1.00 96.75 110 ASP A N 1
ATOM 850 C CA . ASP A 1 110 ? 0.609 -6.122 17.267 1.00 96.75 110 ASP A CA 1
ATOM 851 C C . ASP A 1 110 ? 0.220 -7.513 16.757 1.00 96.75 110 ASP A C 1
ATOM 853 O O . ASP A 1 110 ? 1.082 -8.359 16.500 1.00 96.75 110 ASP A O 1
ATOM 857 N N . SER A 1 111 ? -1.075 -7.763 16.560 1.00 96.81 111 SER A N 1
ATOM 858 C CA . SER A 1 111 ? -1.545 -9.044 16.019 1.00 96.81 111 SER A CA 1
ATOM 859 C C . SER A 1 111 ? -2.674 -8.877 15.014 1.00 96.81 111 SER A C 1
ATOM 861 O O . SER A 1 111 ? -3.495 -7.966 15.114 1.00 96.81 111 SER A O 1
ATOM 863 N N . PHE A 1 112 ? -2.702 -9.782 14.038 1.00 97.38 112 PHE A N 1
ATOM 864 C CA . PHE A 1 112 ? -3.815 -9.944 13.120 1.00 97.38 112 PHE A CA 1
ATOM 865 C C . PHE A 1 112 ? -4.086 -11.432 12.919 1.00 97.38 112 PHE A C 1
ATOM 867 O O . PHE A 1 112 ? -3.278 -12.120 12.299 1.00 97.38 112 PHE A O 1
ATOM 874 N N . ASP A 1 113 ? -5.196 -11.922 13.462 1.00 96.31 113 ASP A N 1
ATOM 875 C CA . ASP A 1 113 ? -5.586 -13.332 13.375 1.00 96.31 113 ASP A CA 1
ATOM 876 C C . ASP A 1 113 ? -7.101 -13.459 13.212 1.00 96.31 113 ASP A C 1
ATOM 878 O O . ASP A 1 113 ? -7.865 -12.717 13.825 1.00 96.31 113 ASP A O 1
ATOM 882 N N . GLY A 1 114 ? -7.557 -14.354 12.335 1.00 93.69 114 GLY A N 1
ATOM 883 C CA . GLY A 1 114 ? -8.990 -14.557 12.083 1.00 93.69 114 GLY A CA 1
ATOM 884 C C . GLY A 1 114 ? -9.752 -13.296 11.638 1.00 93.69 114 GLY A C 1
ATOM 885 O O . GLY A 1 114 ? -10.968 -13.209 11.805 1.00 93.69 114 GLY A O 1
ATOM 886 N N . GLY A 1 115 ? -9.056 -12.294 11.091 1.00 96.19 115 GLY A N 1
ATOM 887 C CA . GLY A 1 115 ? -9.639 -10.994 10.754 1.00 96.19 115 GLY A CA 1
ATOM 888 C C . GLY A 1 115 ? -9.703 -9.998 11.917 1.00 96.19 115 GLY A C 1
ATOM 889 O O . GLY A 1 115 ? -10.218 -8.904 11.717 1.00 96.19 115 GLY A O 1
ATOM 890 N N . LEU A 1 116 ? -9.192 -10.331 13.101 1.00 98.19 116 LEU A N 1
ATOM 891 C CA . LEU A 1 116 ? -9.118 -9.439 14.254 1.00 98.19 116 LEU A CA 1
ATOM 892 C C . LEU A 1 116 ? -7.746 -8.766 14.317 1.00 98.19 116 LEU A C 1
ATOM 894 O O . LEU A 1 116 ? -6.741 -9.426 14.563 1.00 98.19 116 LEU A O 1
ATOM 898 N N . LEU A 1 117 ? -7.714 -7.448 14.133 1.00 98.44 117 LEU A N 1
ATOM 899 C CA . LEU A 1 117 ? -6.546 -6.604 14.375 1.00 98.44 117 LEU A CA 1
ATOM 900 C C . LEU A 1 117 ? -6.538 -6.133 15.824 1.00 98.44 117 LEU A C 1
ATOM 902 O O . LEU A 1 117 ? -7.515 -5.539 16.280 1.00 98.44 117 LEU A O 1
ATOM 906 N N . VAL A 1 118 ? -5.418 -6.326 16.515 1.00 98.25 118 VAL A N 1
ATOM 907 C CA . VAL A 1 118 ? -5.164 -5.751 17.838 1.00 98.25 118 VAL A CA 1
ATOM 908 C C . VAL A 1 118 ? -3.874 -4.945 17.790 1.00 98.25 118 VAL A C 1
ATOM 910 O O . VAL A 1 118 ? -2.822 -5.479 17.442 1.00 98.25 118 VAL A O 1
ATOM 913 N N . VAL A 1 119 ? -3.972 -3.669 18.164 1.00 97.94 119 VAL A N 1
ATOM 914 C CA . VAL A 1 119 ? -2.846 -2.733 18.269 1.00 97.94 119 VAL A CA 1
ATOM 915 C C . VAL A 1 119 ? -2.866 -2.131 19.680 1.00 97.94 119 VAL A C 1
ATOM 917 O O . VAL A 1 119 ? -3.598 -1.161 19.923 1.00 97.94 119 VAL A O 1
ATOM 920 N N . PRO A 1 120 ? -2.121 -2.716 20.641 1.00 97.62 120 PRO A N 1
ATOM 921 C CA . PRO A 1 120 ? -2.163 -2.313 22.048 1.00 97.62 120 PRO A CA 1
ATOM 922 C C . PRO A 1 120 ? -1.820 -0.838 22.281 1.00 97.62 120 PRO A C 1
ATOM 924 O O . PRO A 1 120 ? -2.504 -0.169 23.052 1.00 97.62 120 PRO A O 1
ATOM 927 N N . ASP A 1 121 ? -0.835 -0.306 21.553 1.00 95.69 121 ASP A N 1
ATOM 928 C CA . ASP A 1 121 ? -0.383 1.089 21.675 1.00 95.69 121 ASP A CA 1
ATOM 929 C C . ASP A 1 121 ? -1.462 2.111 21.283 1.00 95.69 121 ASP A C 1
ATOM 931 O O . ASP A 1 121 ? -1.449 3.257 21.734 1.00 95.69 121 ASP A O 1
ATOM 935 N N . MET A 1 122 ? -2.417 1.697 20.449 1.00 95.62 122 MET A N 1
ATOM 936 C CA . MET A 1 122 ? -3.583 2.500 20.082 1.00 95.62 122 MET A CA 1
ATOM 937 C C . MET A 1 122 ? -4.815 2.175 20.936 1.00 95.62 122 MET A C 1
ATOM 939 O O . MET A 1 122 ? -5.857 2.795 20.745 1.00 95.62 122 MET A O 1
ATOM 943 N N . ASN A 1 123 ? -4.733 1.193 21.842 1.00 97.62 123 ASN A N 1
ATOM 944 C CA . ASN A 1 123 ? -5.887 0.565 22.489 1.00 97.62 123 ASN A CA 1
ATOM 945 C C . ASN A 1 123 ? -6.972 0.179 21.460 1.00 97.62 123 ASN A C 1
ATOM 947 O O . ASN A 1 123 ? -8.161 0.449 21.646 1.00 97.62 123 ASN A O 1
ATOM 951 N N . LEU A 1 124 ? -6.536 -0.378 20.324 1.00 98.12 124 LEU A N 1
ATOM 952 C CA . LEU A 1 124 ? -7.369 -0.673 19.162 1.00 98.12 124 LEU A CA 1
ATOM 953 C C . LEU A 1 124 ? -7.604 -2.178 19.050 1.00 98.12 124 LEU A C 1
ATOM 955 O O . LEU A 1 124 ? -6.666 -2.972 19.110 1.00 98.12 124 LEU A O 1
ATOM 959 N N . SER A 1 125 ? -8.863 -2.559 18.842 1.00 98.50 125 SER A N 1
ATOM 960 C CA . SER A 1 125 ? -9.276 -3.931 18.549 1.00 98.50 125 SER A CA 1
ATOM 961 C C . SER A 1 125 ? -10.395 -3.901 17.514 1.00 98.50 125 SER A C 1
ATOM 963 O O . SER A 1 125 ? -11.471 -3.379 17.801 1.00 98.50 125 SER A O 1
ATOM 965 N N . ILE A 1 126 ? -10.131 -4.392 16.300 1.00 98.50 126 ILE A N 1
ATOM 966 C CA . ILE A 1 126 ? -11.025 -4.256 15.143 1.00 98.50 126 ILE A CA 1
ATOM 967 C C . ILE A 1 126 ? -11.138 -5.577 14.388 1.00 98.50 126 ILE A C 1
ATOM 969 O O . ILE A 1 126 ? -10.156 -6.090 13.861 1.00 98.50 126 ILE A O 1
ATOM 973 N N . GLN A 1 127 ? -12.356 -6.096 14.285 1.00 98.56 127 GLN A N 1
ATOM 974 C CA . GLN A 1 127 ? -12.716 -7.214 13.428 1.00 98.56 127 GLN A CA 1
ATOM 975 C C . GLN A 1 127 ? -13.032 -6.716 12.018 1.00 98.56 127 GLN A C 1
ATOM 977 O O . GLN A 1 127 ? -13.907 -5.871 11.829 1.00 98.56 127 GLN A O 1
ATOM 982 N N . PHE A 1 128 ? -12.383 -7.312 11.027 1.00 98.12 128 PHE A N 1
ATOM 983 C CA . PHE A 1 128 ? -12.650 -7.127 9.609 1.00 98.12 128 PHE A CA 1
ATOM 984 C C . PHE A 1 128 ? -13.524 -8.272 9.096 1.00 98.12 128 PHE A C 1
ATOM 986 O O . PHE A 1 128 ? -13.271 -9.445 9.379 1.00 98.12 128 PHE A O 1
ATOM 993 N N . VAL A 1 129 ? -14.558 -7.935 8.323 1.00 97.25 129 VAL A N 1
ATOM 994 C CA . VAL A 1 129 ? -15.501 -8.898 7.739 1.00 97.25 129 VAL A CA 1
ATOM 995 C C . VAL A 1 129 ? -15.739 -8.561 6.272 1.00 97.25 129 VAL A C 1
ATOM 997 O O . VAL A 1 129 ? -16.287 -7.508 5.939 1.00 97.25 129 VAL A O 1
ATOM 1000 N N . ARG A 1 130 ? -15.360 -9.471 5.368 1.00 95.38 130 ARG A N 1
ATOM 1001 C CA . ARG A 1 130 ? -15.715 -9.360 3.945 1.00 95.38 130 ARG A CA 1
ATOM 1002 C C . ARG A 1 130 ? -17.183 -9.719 3.753 1.00 95.38 130 ARG A C 1
ATOM 1004 O O . ARG A 1 130 ? -17.617 -10.761 4.230 1.00 95.38 130 ARG A O 1
ATOM 1011 N N . SER A 1 131 ? -17.939 -8.871 3.057 1.00 88.88 131 SER A N 1
ATOM 1012 C CA . SER A 1 131 ? -19.389 -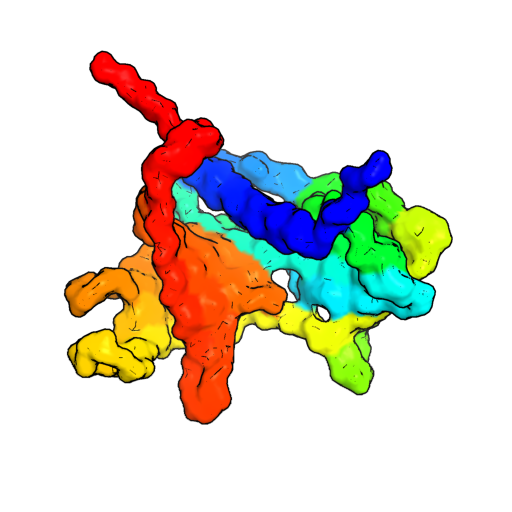9.077 2.885 1.00 88.88 131 SER A CA 1
ATOM 1013 C C . SER A 1 131 ? -19.909 -8.848 1.464 1.00 88.88 131 SER A C 1
ATOM 1015 O O . SER A 1 131 ? -20.873 -9.503 1.089 1.00 88.88 131 SER A O 1
ATOM 1017 N N . TYR A 1 132 ? -19.268 -8.002 0.646 1.00 91.31 132 TYR A N 1
ATOM 1018 C CA . TYR A 1 132 ? -19.691 -7.723 -0.741 1.00 91.31 132 TYR A CA 1
ATOM 1019 C C . TYR A 1 132 ? -21.175 -7.315 -0.869 1.00 91.31 132 TYR A C 1
ATOM 1021 O O . TYR A 1 132 ? -21.882 -7.763 -1.769 1.00 91.31 132 TYR A O 1
ATOM 1029 N N . ILE A 1 133 ? -21.655 -6.452 0.033 1.00 92.19 133 ILE A N 1
ATOM 1030 C CA . ILE A 1 133 ? -23.054 -5.994 0.092 1.00 92.19 133 ILE A CA 1
ATOM 1031 C C . ILE A 1 133 ? -23.136 -4.553 -0.416 1.00 92.19 133 ILE A C 1
ATOM 1033 O O . ILE A 1 133 ? -22.488 -3.667 0.135 1.00 92.19 133 ILE A O 1
ATOM 1037 N N . GLU A 1 134 ? -23.934 -4.302 -1.459 1.00 92.56 134 GLU A N 1
ATOM 1038 C CA . GLU A 1 134 ? -24.199 -2.946 -1.987 1.00 92.56 134 GLU A CA 1
ATOM 1039 C C . GLU A 1 134 ? -22.918 -2.142 -2.306 1.00 92.56 134 GLU A C 1
ATOM 1041 O O . GLU A 1 134 ? -22.787 -0.954 -2.004 1.00 92.56 134 GLU A O 1
ATOM 1046 N N . GLY A 1 135 ? -21.920 -2.818 -2.884 1.00 90.88 135 GLY A N 1
ATOM 1047 C CA . GLY A 1 135 ? -20.615 -2.230 -3.203 1.00 90.88 135 GLY A CA 1
ATOM 1048 C C . GLY A 1 135 ? -19.672 -2.076 -2.004 1.00 90.88 135 GLY A C 1
ATOM 1049 O O . GLY A 1 135 ? -18.515 -1.714 -2.194 1.00 90.88 135 GLY A O 1
ATOM 1050 N N . THR A 1 136 ? -20.121 -2.378 -0.783 1.00 93.88 136 THR A N 1
ATOM 1051 C CA . THR A 1 136 ? -19.249 -2.529 0.388 1.00 93.88 136 THR A CA 1
ATOM 1052 C C . THR A 1 136 ? -18.474 -3.827 0.281 1.00 93.88 136 THR A C 1
ATOM 1054 O O . THR A 1 136 ? -19.064 -4.895 0.154 1.00 93.88 136 THR A O 1
ATOM 1057 N N . ILE A 1 137 ? -17.155 -3.749 0.384 1.00 95.56 137 ILE A N 1
ATOM 1058 C CA . ILE A 1 137 ? -16.261 -4.900 0.252 1.00 95.56 137 ILE A CA 1
ATOM 1059 C C . ILE A 1 137 ? -15.947 -5.466 1.631 1.00 95.56 137 ILE A C 1
ATOM 1061 O O . ILE A 1 137 ? -16.119 -6.666 1.867 1.00 95.56 137 ILE A O 1
ATOM 1065 N N . VAL A 1 138 ? -15.567 -4.588 2.558 1.00 97.00 138 VAL A N 1
ATOM 1066 C CA . VAL A 1 138 ? -15.219 -4.946 3.935 1.00 97.00 138 VAL A CA 1
ATOM 1067 C C . VAL A 1 138 ? -15.978 -4.055 4.910 1.00 97.00 138 VAL A C 1
ATOM 1069 O O . VAL A 1 138 ? -16.104 -2.849 4.694 1.00 97.00 138 VAL A O 1
ATOM 1072 N N . GLN A 1 139 ? -16.461 -4.658 5.990 1.00 97.50 139 GLN A N 1
ATOM 1073 C CA . GLN A 1 139 ? -16.983 -3.974 7.167 1.00 97.50 139 GLN A CA 1
ATOM 1074 C C . GLN A 1 139 ? -16.017 -4.156 8.334 1.00 97.50 139 GLN A C 1
ATOM 1076 O O . GLN A 1 139 ? -15.361 -5.195 8.437 1.00 97.50 139 GLN A O 1
ATOM 1081 N N . ILE A 1 140 ? -15.946 -3.151 9.198 1.00 97.94 140 ILE A N 1
ATOM 1082 C CA . ILE A 1 140 ? -15.171 -3.196 10.434 1.00 97.94 140 ILE A CA 1
ATOM 1083 C C . ILE A 1 140 ? -16.078 -3.013 11.643 1.00 97.94 140 ILE A C 1
ATOM 1085 O O . ILE A 1 140 ? -17.010 -2.206 11.605 1.00 97.94 140 ILE A O 1
ATOM 1089 N N . PHE A 1 141 ? -15.769 -3.747 12.708 1.00 98.12 141 PHE A N 1
ATOM 1090 C CA . PHE A 1 141 ? -16.446 -3.678 13.999 1.00 98.12 141 PHE A CA 1
ATOM 1091 C C . PHE A 1 141 ? -15.413 -3.745 15.112 1.00 98.12 141 PHE A C 1
ATOM 1093 O O . PHE A 1 141 ? -14.518 -4.583 15.063 1.00 98.12 141 PHE A O 1
ATOM 1100 N N . GLY A 1 142 ? -15.536 -2.914 16.136 1.00 97.81 142 GLY A N 1
ATOM 1101 C CA . GLY A 1 142 ? -14.671 -3.018 17.303 1.00 97.81 142 GLY A CA 1
ATOM 1102 C C . GLY A 1 142 ? -14.567 -1.701 18.036 1.00 97.81 142 GLY A C 1
ATOM 1103 O O . GLY A 1 142 ? -15.575 -1.020 18.202 1.00 97.81 142 GLY A O 1
ATOM 1104 N N . LYS A 1 143 ? -13.368 -1.347 18.497 1.00 97.69 143 LYS A N 1
ATOM 1105 C CA . LYS A 1 143 ? -13.163 -0.137 19.291 1.00 97.69 143 LYS A CA 1
ATOM 1106 C C . LYS A 1 143 ? -11.745 0.415 19.231 1.00 97.69 143 LYS A C 1
ATOM 1108 O O . LYS A 1 143 ? -10.791 -0.310 18.945 1.00 97.69 143 LYS A O 1
ATOM 1113 N N . VAL A 1 144 ? -11.639 1.695 19.574 1.00 96.62 144 VAL A N 1
ATOM 1114 C CA . VAL A 1 144 ? -10.396 2.384 19.935 1.00 96.62 144 VAL A CA 1
ATOM 1115 C C . VAL A 1 144 ? -10.622 3.068 21.277 1.00 96.62 144 VAL A C 1
ATOM 1117 O O . VAL A 1 144 ? -11.477 3.949 21.397 1.00 96.62 144 VAL A O 1
ATOM 1120 N N . GLY A 1 145 ? -9.899 2.639 22.310 1.00 95.50 145 GLY A N 1
ATOM 1121 C CA . GLY A 1 145 ? -10.229 3.031 23.676 1.00 95.50 145 GLY A CA 1
ATOM 1122 C C . GLY A 1 145 ? -11.617 2.533 24.075 1.00 95.50 145 GLY A C 1
ATOM 1123 O O . GLY A 1 145 ? -11.945 1.357 23.903 1.00 95.50 145 GLY A O 1
ATOM 1124 N N . ASP A 1 146 ? -12.441 3.462 24.552 1.00 94.38 146 ASP A N 1
ATOM 1125 C CA . ASP A 1 146 ? -13.850 3.226 24.887 1.00 94.38 146 ASP A CA 1
ATOM 1126 C C . ASP A 1 146 ? -14.807 3.587 23.737 1.00 94.38 146 ASP A C 1
ATOM 1128 O O . ASP A 1 146 ? -16.024 3.527 23.895 1.00 94.38 146 ASP A O 1
ATOM 1132 N N . THR A 1 147 ? -14.281 3.993 22.576 1.00 93.56 147 THR A N 1
ATOM 1133 C CA . THR A 1 147 ? -15.105 4.390 21.426 1.00 93.56 147 THR A CA 1
ATOM 1134 C C . THR A 1 147 ? -15.370 3.187 20.535 1.00 93.56 147 THR A C 1
ATOM 1136 O O . THR A 1 147 ? -14.434 2.634 19.958 1.00 93.56 147 THR A O 1
ATOM 1139 N N . GLU A 1 148 ? -16.638 2.806 20.389 1.00 96.75 148 GLU A N 1
ATOM 1140 C CA . GLU A 1 148 ? -17.054 1.787 19.425 1.00 96.75 148 GLU A CA 1
ATOM 1141 C C . GLU A 1 148 ? -16.886 2.287 17.988 1.00 96.75 148 GLU A C 1
ATOM 1143 O O . GLU A 1 148 ? -17.223 3.425 17.658 1.00 96.75 148 GLU A O 1
ATOM 1148 N N . LEU A 1 149 ? -16.388 1.411 17.119 1.00 96.56 149 LEU A N 1
ATOM 1149 C CA . LEU A 1 149 ? -16.227 1.673 15.701 1.00 96.56 149 LEU A CA 1
ATOM 1150 C C . LEU A 1 149 ? -17.064 0.694 14.893 1.00 96.56 149 LEU A C 1
ATOM 1152 O O . LEU A 1 149 ? -16.920 -0.524 15.006 1.00 96.56 149 LEU A O 1
ATOM 1156 N N . VAL A 1 150 ? -17.892 1.258 14.019 1.00 98.00 150 VAL A N 1
ATOM 1157 C CA . VAL A 1 150 ? -18.535 0.543 12.922 1.00 98.00 150 VAL A CA 1
ATOM 1158 C C . VAL A 1 150 ? -18.209 1.300 11.655 1.00 98.00 150 VAL A C 1
ATOM 1160 O O . VAL A 1 150 ? -18.502 2.488 11.543 1.00 98.00 150 VAL A O 1
ATOM 1163 N N . GLY A 1 151 ? -17.617 0.621 10.687 1.00 96.88 151 GLY A N 1
ATOM 1164 C CA . GLY A 1 151 ? -17.205 1.263 9.452 1.00 96.88 151 GLY A CA 1
ATOM 1165 C C . GLY A 1 151 ? -17.213 0.314 8.278 1.00 96.88 151 GLY A C 1
ATOM 1166 O O . GLY A 1 151 ? -17.468 -0.883 8.408 1.00 96.88 151 GLY A O 1
ATOM 1167 N N . SER A 1 152 ? -16.952 0.862 7.104 1.00 97.00 152 SER A N 1
ATOM 1168 C CA . SER A 1 152 ? -16.927 0.072 5.881 1.00 97.00 152 SER A CA 1
ATOM 1169 C C . SER A 1 152 ? -16.056 0.709 4.823 1.00 97.00 152 SER A C 1
ATOM 1171 O O . SER A 1 152 ? -15.915 1.929 4.778 1.00 97.00 152 SER A O 1
ATOM 1173 N N . THR A 1 153 ? -15.536 -0.123 3.929 1.00 96.12 153 THR A N 1
ATOM 1174 C CA . THR A 1 153 ? -14.853 0.329 2.725 1.00 96.12 153 THR A CA 1
ATOM 1175 C C . THR A 1 153 ? -15.486 -0.273 1.479 1.00 96.12 153 THR A C 1
ATOM 1177 O O . THR A 1 153 ? -15.926 -1.427 1.462 1.00 96.12 153 THR A O 1
ATOM 1180 N N . ARG A 1 154 ? -15.507 0.524 0.413 1.00 94.69 154 ARG A N 1
ATOM 1181 C CA . ARG A 1 154 ? -15.784 0.072 -0.959 1.00 94.69 154 ARG A CA 1
ATOM 1182 C C . ARG A 1 154 ? -14.497 -0.174 -1.746 1.00 94.69 154 ARG A C 1
ATOM 1184 O O . ARG A 1 154 ? -14.544 -0.471 -2.934 1.00 94.69 154 ARG A O 1
ATOM 1191 N N . PHE A 1 155 ? -13.354 0.008 -1.092 1.00 89.69 155 PHE A N 1
ATOM 1192 C CA . PHE A 1 155 ? -12.049 -0.102 -1.703 1.00 89.69 155 PHE A CA 1
ATOM 1193 C C . PHE A 1 155 ? -11.565 -1.556 -1.687 1.00 89.69 155 PHE A C 1
ATOM 1195 O O . PHE A 1 155 ? -11.741 -2.263 -0.695 1.00 89.69 155 PHE A O 1
ATOM 1202 N N . ASN A 1 156 ? -10.954 -1.996 -2.788 1.00 89.56 156 ASN A N 1
ATOM 1203 C CA . ASN A 1 156 ? -10.254 -3.275 -2.865 1.00 89.56 156 ASN A CA 1
ATOM 1204 C C . ASN A 1 156 ? -8.806 -3.004 -3.279 1.00 89.56 156 ASN A C 1
ATOM 1206 O O . ASN A 1 156 ? -8.612 -2.378 -4.329 1.00 89.56 156 ASN A O 1
ATOM 1210 N N . PRO A 1 157 ? -7.797 -3.470 -2.524 1.00 92.56 157 PRO A N 1
ATOM 1211 C CA . PRO A 1 157 ? -6.421 -3.377 -2.984 1.00 92.56 157 PRO A CA 1
ATOM 1212 C C . PRO A 1 157 ? -6.251 -4.146 -4.289 1.00 92.56 157 PRO A C 1
ATOM 1214 O O . PRO A 1 157 ? -6.752 -5.263 -4.442 1.00 92.56 157 PRO A O 1
ATOM 1217 N N . VAL A 1 158 ? -5.527 -3.548 -5.233 1.00 92.69 158 VAL A N 1
ATOM 1218 C CA . VAL A 1 158 ? -5.194 -4.209 -6.496 1.00 92.69 158 VAL A CA 1
ATOM 1219 C C . VAL A 1 158 ? -3.759 -4.704 -6.394 1.00 92.69 158 VAL A C 1
ATOM 1221 O O . VAL A 1 158 ? -2.849 -3.887 -6.233 1.00 92.69 158 VAL A O 1
ATOM 1224 N N . PRO A 1 159 ? -3.512 -6.021 -6.467 1.00 92.19 159 PRO A N 1
ATOM 1225 C CA . PRO A 1 159 ? -2.155 -6.533 -6.423 1.00 92.19 159 PRO A CA 1
ATOM 1226 C C . PRO A 1 159 ? -1.417 -6.140 -7.700 1.00 92.19 159 PRO A C 1
ATOM 1228 O O . PRO A 1 159 ? -1.998 -6.111 -8.788 1.00 92.19 159 PRO A O 1
ATOM 1231 N N . LEU A 1 160 ? -0.115 -5.900 -7.572 1.00 91.94 160 LEU A N 1
ATOM 1232 C CA . LEU A 1 160 ? 0.748 -5.500 -8.681 1.00 91.94 160 LEU A CA 1
ATOM 1233 C C . LEU A 1 160 ? 0.768 -6.516 -9.834 1.00 91.94 160 LEU A C 1
ATOM 1235 O O . LEU A 1 160 ? 0.922 -6.141 -10.994 1.00 91.94 160 LEU A O 1
ATOM 1239 N N . SER A 1 161 ? 0.517 -7.794 -9.537 1.00 92.00 161 SER A N 1
ATOM 1240 C CA . SER A 1 161 ? 0.352 -8.853 -10.539 1.00 92.00 161 SER A CA 1
ATOM 1241 C C . SER A 1 161 ? -0.768 -8.572 -11.552 1.00 92.00 161 SER A C 1
ATOM 1243 O O . SER A 1 161 ? -0.693 -9.042 -12.684 1.00 92.00 161 SER A O 1
ATOM 1245 N N . THR A 1 162 ? -1.765 -7.754 -11.196 1.00 93.06 162 THR A N 1
ATOM 1246 C CA . THR A 1 162 ? -2.835 -7.299 -12.106 1.00 93.06 162 THR A CA 1
ATOM 1247 C C . THR A 1 162 ? -2.294 -6.444 -13.252 1.00 93.06 162 THR A C 1
ATOM 1249 O O . THR A 1 162 ? -2.886 -6.391 -14.327 1.00 93.06 162 THR A O 1
ATOM 1252 N N . PHE A 1 163 ? -1.160 -5.779 -13.031 1.00 94.12 163 PHE A N 1
ATOM 1253 C CA . PHE A 1 163 ? -0.528 -4.869 -13.980 1.00 94.12 163 PHE A CA 1
ATOM 1254 C C . PHE A 1 163 ? 0.605 -5.528 -14.777 1.00 94.12 163 PHE A C 1
ATOM 1256 O O . PHE A 1 163 ? 1.308 -4.835 -15.515 1.00 94.12 163 PHE A O 1
ATOM 1263 N N . VAL A 1 164 ? 0.777 -6.851 -14.666 1.00 93.00 164 VAL A N 1
ATOM 1264 C CA . VAL A 1 164 ? 1.720 -7.616 -15.493 1.00 93.00 164 VAL A CA 1
ATOM 1265 C C . VAL A 1 164 ? 1.401 -7.406 -16.969 1.00 93.00 164 VAL A C 1
ATOM 1267 O O . VAL A 1 164 ? 0.283 -7.632 -17.431 1.00 93.00 164 VAL A O 1
ATOM 1270 N N . GLY A 1 165 ? 2.405 -6.983 -17.729 1.00 91.75 165 GLY A N 1
ATOM 1271 C CA . GLY A 1 165 ? 2.227 -6.635 -19.126 1.00 91.75 165 GLY A CA 1
ATOM 1272 C C . GLY A 1 165 ? 3.404 -5.872 -19.709 1.00 91.75 165 GLY A C 1
ATOM 1273 O O . GLY A 1 165 ? 4.354 -5.502 -19.021 1.00 91.75 165 GLY A O 1
ATOM 1274 N N . ARG A 1 166 ? 3.315 -5.643 -21.018 1.00 90.56 166 ARG A N 1
ATOM 1275 C CA . ARG A 1 166 ? 4.258 -4.834 -21.791 1.00 90.56 166 ARG A CA 1
ATOM 1276 C C . ARG A 1 166 ? 3.560 -3.550 -22.199 1.00 90.56 166 ARG A C 1
ATOM 1278 O O . ARG A 1 166 ? 2.566 -3.579 -22.926 1.00 90.56 166 ARG A O 1
ATOM 1285 N N . TYR A 1 167 ? 4.079 -2.436 -21.723 1.00 90.00 167 TYR A N 1
ATOM 1286 C CA . TYR A 1 167 ? 3.525 -1.111 -21.920 1.00 90.00 167 TYR A CA 1
ATOM 1287 C C . TYR A 1 167 ? 4.262 -0.439 -23.062 1.00 90.00 167 TYR A C 1
ATOM 1289 O O . TYR A 1 167 ? 5.494 -0.411 -23.118 1.00 90.00 167 TYR A O 1
ATOM 1297 N N . LYS A 1 168 ? 3.484 0.113 -23.987 1.00 86.50 168 LYS A N 1
ATOM 1298 C CA . LYS A 1 168 ? 3.996 0.803 -25.164 1.00 86.50 168 LYS A CA 1
ATOM 1299 C C . LYS A 1 168 ? 3.621 2.265 -25.116 1.00 86.50 168 LYS A C 1
ATOM 1301 O O . LYS A 1 168 ? 2.545 2.621 -24.633 1.00 86.50 168 LYS A O 1
ATOM 1306 N N . PHE A 1 169 ? 4.476 3.106 -25.679 1.00 80.56 169 PHE A N 1
ATOM 1307 C CA . PHE A 1 169 ? 4.162 4.518 -25.796 1.00 80.56 169 PHE A CA 1
ATOM 1308 C C . PHE A 1 169 ? 2.983 4.719 -26.756 1.00 80.56 169 PHE A C 1
ATOM 1310 O O . PHE A 1 169 ? 3.048 4.406 -27.953 1.00 80.56 169 PHE A O 1
ATOM 1317 N N . ARG A 1 170 ? 1.880 5.254 -26.231 1.00 70.88 170 ARG A N 1
ATOM 1318 C CA . ARG A 1 170 ? 0.660 5.500 -26.995 1.00 70.88 170 ARG A CA 1
ATOM 1319 C C . ARG A 1 170 ? 0.632 6.949 -27.472 1.00 70.88 170 ARG A C 1
ATOM 1321 O O . ARG A 1 170 ? 0.031 7.796 -26.839 1.00 70.88 170 ARG A O 1
ATOM 1328 N N . SER A 1 171 ? 1.304 7.205 -28.593 1.00 59.62 171 SER A N 1
ATOM 1329 C CA . SER A 1 171 ? 1.270 8.450 -29.382 1.00 59.62 171 SER A CA 1
ATOM 1330 C C . SER A 1 171 ? 1.294 9.787 -28.611 1.00 59.62 171 SER A C 1
ATOM 1332 O O . SER A 1 171 ? 0.292 10.278 -28.108 1.00 59.62 171 SER A O 1
ATOM 1334 N N . GLY A 1 172 ? 2.430 10.456 -28.712 1.00 53.66 172 GLY A N 1
ATOM 1335 C CA . GLY A 1 172 ? 2.706 11.870 -28.463 1.00 53.66 172 GLY A CA 1
ATOM 1336 C C . GLY A 1 172 ? 4.005 12.146 -29.221 1.00 53.66 172 GLY A C 1
ATOM 1337 O O . GLY A 1 172 ? 4.712 11.193 -29.555 1.00 53.66 172 GLY A O 1
ATOM 1338 N N . LYS A 1 173 ? 4.301 13.384 -29.628 1.00 54.16 173 LYS A N 1
ATOM 1339 C CA . LYS A 1 173 ? 5.559 13.622 -30.352 1.00 54.16 173 LYS A CA 1
ATOM 1340 C C . LYS A 1 173 ? 6.760 13.170 -29.495 1.00 54.16 173 LYS A C 1
ATOM 1342 O O . LYS A 1 173 ? 6.724 13.409 -28.292 1.00 54.16 173 LYS A O 1
ATOM 1347 N N . PRO A 1 174 ? 7.815 12.619 -30.118 1.00 53.38 174 PRO A N 1
ATOM 1348 C CA . PRO A 1 174 ? 7.958 12.394 -31.559 1.00 53.38 174 PRO A CA 1
ATOM 1349 C C . PRO A 1 174 ? 7.405 11.023 -32.022 1.00 53.38 174 PRO A C 1
ATOM 1351 O O . PRO A 1 174 ? 7.410 10.038 -31.290 1.00 53.38 174 PRO A O 1
ATOM 1354 N N . LYS A 1 175 ? 6.895 10.953 -33.269 1.00 61.12 175 LYS A N 1
ATOM 1355 C CA . LYS A 1 175 ? 6.208 9.780 -33.886 1.00 61.12 175 LYS A CA 1
ATOM 1356 C C . LYS A 1 175 ? 6.996 8.460 -33.808 1.00 61.12 175 LYS A C 1
ATOM 1358 O O . LYS A 1 175 ? 6.424 7.387 -33.955 1.00 61.12 175 LYS A O 1
ATOM 1363 N N . GLU A 1 176 ? 8.292 8.569 -33.576 1.00 63.84 176 GLU A N 1
ATOM 1364 C CA . GLU A 1 176 ? 9.306 7.520 -33.466 1.00 63.84 176 GLU A CA 1
ATOM 1365 C C . GLU A 1 176 ? 9.181 6.679 -32.188 1.00 63.84 176 GLU A C 1
ATOM 1367 O O . GLU A 1 176 ? 9.818 5.632 -32.091 1.00 63.84 176 GLU A O 1
ATOM 1372 N N . TRP A 1 177 ? 8.351 7.090 -31.227 1.00 64.56 177 TRP A N 1
ATOM 1373 C CA . TRP A 1 177 ? 8.074 6.322 -30.009 1.00 64.56 177 TRP A CA 1
ATOM 1374 C C . TRP A 1 177 ? 6.863 5.412 -30.113 1.00 64.56 177 TRP A C 1
ATOM 1376 O O . TRP A 1 177 ? 6.679 4.542 -29.264 1.00 64.56 177 TRP A O 1
ATOM 1386 N N . LYS A 1 178 ? 6.030 5.604 -31.139 1.00 67.88 178 LYS A N 1
ATOM 1387 C CA . LYS A 1 178 ? 4.798 4.838 -31.279 1.00 67.88 178 LYS A CA 1
ATOM 1388 C C . LYS A 1 178 ? 5.124 3.343 -31.300 1.00 67.88 178 LYS A C 1
ATOM 1390 O O . LYS A 1 178 ? 5.998 2.903 -32.040 1.00 67.88 178 LYS A O 1
ATOM 1395 N N . ASP A 1 179 ? 4.418 2.592 -30.462 1.00 72.75 179 ASP A N 1
ATOM 1396 C CA . ASP A 1 179 ? 4.524 1.137 -30.335 1.00 72.75 179 ASP A CA 1
ATOM 1397 C C . ASP A 1 179 ? 5.864 0.612 -29.777 1.00 72.75 179 ASP A C 1
ATOM 1399 O O . ASP A 1 179 ? 6.017 -0.606 -29.633 1.00 72.75 179 ASP A O 1
ATOM 1403 N N . LYS A 1 180 ? 6.800 1.494 -29.383 1.00 78.75 180 LYS A N 1
ATOM 1404 C CA . LYS A 1 180 ? 7.992 1.099 -28.620 1.00 78.75 180 LYS A CA 1
ATOM 1405 C C . LYS A 1 180 ? 7.593 0.728 -27.196 1.00 78.75 180 LYS A C 1
ATOM 1407 O O . LYS A 1 180 ? 6.847 1.456 -26.542 1.00 78.75 180 LYS A O 1
ATOM 1412 N N . GLU A 1 181 ? 8.111 -0.403 -26.733 1.00 84.56 181 GLU A N 1
ATOM 1413 C CA . GLU A 1 181 ? 7.996 -0.844 -25.345 1.00 84.56 181 GLU A CA 1
ATOM 1414 C C . GLU A 1 181 ? 8.812 0.091 -24.445 1.00 84.56 181 GLU A C 1
ATOM 1416 O O . GLU A 1 181 ? 9.976 0.379 -24.737 1.00 84.56 181 GLU A O 1
ATOM 1421 N N . VAL A 1 182 ? 8.177 0.606 -23.394 1.00 84.94 182 VAL A N 1
ATOM 1422 C CA . VAL A 1 182 ? 8.779 1.568 -22.453 1.00 84.94 182 VAL A CA 1
ATOM 1423 C C . VAL A 1 182 ? 8.803 1.059 -21.019 1.00 84.94 182 VAL A C 1
ATOM 1425 O O . VAL A 1 182 ? 9.581 1.545 -20.207 1.00 84.94 182 VAL A O 1
ATOM 1428 N N . LEU A 1 183 ? 7.968 0.072 -20.716 1.00 88.75 183 LEU A N 1
ATOM 1429 C CA . LEU A 1 183 ? 7.845 -0.531 -19.402 1.00 88.75 183 LEU A CA 1
ATOM 1430 C C . LEU A 1 183 ? 7.387 -1.974 -19.586 1.00 88.75 183 LEU A C 1
ATOM 1432 O O . LEU A 1 183 ? 6.453 -2.235 -20.343 1.00 88.75 183 LEU A O 1
ATOM 1436 N N . THR A 1 184 ? 7.999 -2.890 -18.852 1.00 90.12 184 THR A N 1
ATOM 1437 C CA . THR A 1 184 ? 7.572 -4.282 -18.785 1.00 90.12 184 THR A CA 1
ATOM 1438 C C . THR A 1 184 ? 7.521 -4.728 -17.337 1.00 90.12 184 THR A C 1
ATOM 1440 O O . THR A 1 184 ? 8.494 -4.602 -16.599 1.00 90.12 184 THR A O 1
ATOM 1443 N N . ILE A 1 185 ? 6.363 -5.252 -16.950 1.00 90.69 185 ILE A N 1
ATOM 1444 C CA . ILE A 1 185 ? 6.107 -5.855 -15.647 1.00 90.69 185 ILE A CA 1
ATOM 1445 C C . ILE A 1 185 ? 5.932 -7.349 -15.898 1.00 90.69 185 ILE A C 1
ATOM 1447 O O . ILE A 1 185 ? 4.995 -7.754 -16.590 1.00 90.69 185 ILE A O 1
ATOM 1451 N N . LEU A 1 186 ? 6.856 -8.166 -15.397 1.00 86.75 186 LEU A N 1
ATOM 1452 C CA . LEU A 1 186 ? 6.889 -9.606 -15.6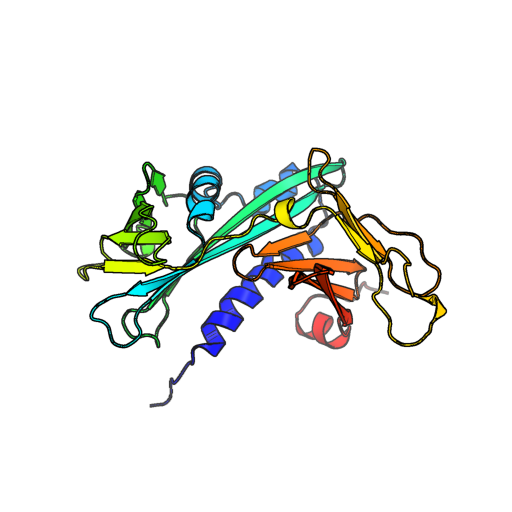44 1.00 86.75 186 LEU A CA 1
ATOM 1453 C C . LEU A 1 186 ? 6.292 -10.402 -14.478 1.00 86.75 186 LEU A C 1
ATOM 1455 O O . LEU A 1 186 ? 6.444 -10.005 -13.325 1.00 86.75 186 LEU A O 1
ATOM 1459 N N . PRO A 1 187 ? 5.679 -11.566 -14.760 1.00 75.38 187 PRO A N 1
ATOM 1460 C CA . PRO A 1 187 ? 5.105 -12.432 -13.734 1.00 75.38 187 PRO A CA 1
ATOM 1461 C C . PRO A 1 187 ? 6.106 -13.403 -13.087 1.00 75.38 187 PRO A C 1
ATOM 1463 O O . PRO A 1 187 ? 5.703 -14.155 -12.208 1.00 75.38 187 PRO A O 1
ATOM 1466 N N . LYS A 1 188 ? 7.359 -13.489 -13.558 1.00 58.31 188 LYS A N 1
ATOM 1467 C CA . LYS A 1 188 ? 8.222 -14.643 -13.258 1.00 58.31 188 LYS A CA 1
ATOM 1468 C C . LYS A 1 188 ? 8.772 -14.599 -11.831 1.00 58.31 188 LYS A C 1
ATOM 1470 O O . LYS A 1 188 ? 9.671 -13.804 -11.600 1.00 58.31 188 LYS A O 1
ATOM 1475 N N . ASP A 1 189 ? 8.252 -15.485 -10.974 1.00 51.88 189 ASP A N 1
ATOM 1476 C CA . ASP A 1 189 ? 8.657 -15.925 -9.617 1.00 51.88 189 ASP A CA 1
ATOM 1477 C C . ASP A 1 189 ? 8.964 -14.861 -8.555 1.00 51.88 189 ASP A C 1
ATOM 1479 O O . ASP A 1 189 ? 8.953 -15.188 -7.381 1.00 51.88 189 ASP A O 1
ATOM 1483 N N . ASP A 1 190 ? 9.149 -13.612 -8.965 1.00 54.97 190 ASP A N 1
ATOM 1484 C CA . ASP A 1 190 ? 9.224 -12.394 -8.188 1.00 54.97 190 ASP A CA 1
ATOM 1485 C C . ASP A 1 190 ? 9.174 -11.243 -9.188 1.00 54.97 190 ASP A C 1
ATOM 1487 O O . ASP A 1 190 ? 10.045 -11.082 -10.048 1.00 54.97 190 ASP A O 1
ATOM 1491 N N . LEU A 1 191 ? 8.073 -10.498 -9.141 1.00 62.53 191 LEU A N 1
ATOM 1492 C CA . LEU A 1 191 ? 7.710 -9.493 -10.130 1.00 62.53 191 LEU A CA 1
ATOM 1493 C C . LEU A 1 191 ? 8.914 -8.636 -10.548 1.00 62.53 191 LEU A C 1
ATOM 1495 O O . LEU A 1 191 ? 9.432 -7.839 -9.769 1.00 62.53 191 LEU A O 1
ATOM 1499 N N . SER A 1 192 ? 9.354 -8.830 -11.789 1.00 69.00 192 SER A N 1
ATOM 1500 C CA . SER A 1 192 ? 10.509 -8.135 -12.346 1.00 69.00 192 SER A CA 1
ATOM 1501 C C . SER A 1 192 ? 10.028 -6.956 -13.175 1.00 69.00 192 SER A C 1
ATOM 1503 O O . SER A 1 192 ? 9.126 -7.092 -14.007 1.00 69.00 192 SER A O 1
ATOM 1505 N N . LEU A 1 193 ? 10.631 -5.800 -12.938 1.00 75.62 193 LEU A N 1
ATOM 1506 C CA . LEU A 1 193 ? 10.292 -4.548 -13.589 1.00 75.62 193 LEU A CA 1
ATOM 1507 C C . LEU A 1 193 ? 11.448 -4.144 -14.495 1.00 75.62 193 LEU A C 1
ATOM 1509 O O . LEU A 1 193 ? 12.600 -4.181 -14.074 1.00 75.62 193 LEU A O 1
ATOM 1513 N N . ALA A 1 194 ? 11.144 -3.759 -15.729 1.00 75.81 194 ALA A N 1
ATOM 1514 C CA . ALA A 1 194 ? 12.130 -3.161 -16.609 1.00 75.81 194 ALA A CA 1
ATOM 1515 C C . ALA A 1 194 ? 11.559 -1.908 -17.266 1.00 75.81 194 ALA A C 1
ATOM 1517 O O . ALA A 1 194 ? 10.434 -1.934 -17.767 1.00 75.81 194 ALA A O 1
ATOM 1518 N N . VAL A 1 195 ? 12.316 -0.812 -17.255 1.00 74.06 195 VAL A N 1
ATOM 1519 C CA . VAL A 1 195 ? 11.857 0.493 -17.757 1.00 74.06 195 VAL A CA 1
ATOM 1520 C C . VAL A 1 195 ? 12.893 1.079 -18.702 1.00 74.06 195 VAL A C 1
ATOM 1522 O O . VAL A 1 195 ? 14.099 0.903 -18.521 1.00 74.06 195 VAL A O 1
ATOM 1525 N N . LYS A 1 196 ? 12.412 1.735 -19.759 1.00 75.69 196 LYS A N 1
ATOM 1526 C CA . LYS A 1 196 ? 13.240 2.425 -20.742 1.00 75.69 196 LYS A CA 1
ATOM 1527 C C . LYS A 1 196 ? 13.103 3.919 -20.518 1.00 75.69 196 LYS A C 1
ATOM 1529 O O . LYS A 1 196 ? 12.015 4.479 -20.641 1.00 75.69 196 LYS A O 1
ATOM 1534 N N . PHE A 1 197 ? 14.239 4.553 -20.286 1.00 65.31 197 PHE A N 1
ATOM 1535 C CA . PHE A 1 197 ? 14.368 5.994 -20.186 1.00 65.31 197 PHE A CA 1
ATOM 1536 C C . PHE A 1 197 ? 15.159 6.469 -21.414 1.00 65.31 197 PHE A C 1
ATOM 1538 O O . PHE A 1 197 ? 16.189 5.887 -21.741 1.00 65.31 197 PHE A O 1
ATOM 1545 N N . GLU A 1 198 ? 14.647 7.481 -22.120 1.00 61.50 198 GLU A N 1
ATOM 1546 C CA . GLU A 1 198 ? 15.229 8.072 -23.343 1.00 61.50 198 GLU A CA 1
ATOM 1547 C C . GLU A 1 198 ? 15.156 7.254 -24.655 1.00 61.50 198 GLU A C 1
ATOM 1549 O O . GLU A 1 198 ? 14.919 6.044 -24.705 1.00 61.50 198 GLU A O 1
ATOM 1554 N N . ASP A 1 199 ? 15.335 7.972 -25.770 1.00 54.75 199 ASP A N 1
ATOM 1555 C CA . ASP A 1 199 ? 15.043 7.568 -27.155 1.00 54.75 199 ASP A CA 1
ATOM 1556 C C . ASP A 1 199 ? 15.790 6.318 -27.654 1.00 54.75 199 ASP A C 1
ATOM 1558 O O . ASP A 1 199 ? 15.364 5.656 -28.612 1.00 54.75 199 ASP A O 1
ATOM 1562 N N . LYS A 1 200 ? 16.898 5.952 -26.996 1.00 53.38 200 LYS A N 1
ATOM 1563 C CA . LYS A 1 200 ? 17.875 4.983 -27.520 1.00 53.38 200 LYS A CA 1
ATOM 1564 C C . LYS A 1 200 ? 18.260 3.847 -26.563 1.00 53.38 200 LYS A C 1
ATOM 1566 O O . LYS A 1 200 ? 18.975 2.950 -26.994 1.00 53.38 200 LYS A O 1
ATOM 1571 N N . GLY A 1 201 ? 17.757 3.824 -25.327 1.00 62.88 201 GLY A N 1
ATOM 1572 C CA . GLY A 1 201 ? 18.091 2.776 -24.350 1.00 62.88 201 GLY A CA 1
ATOM 1573 C C . GLY A 1 201 ? 17.396 1.430 -24.597 1.00 62.88 201 GLY A C 1
ATOM 1574 O O . GLY A 1 201 ? 16.328 1.374 -25.218 1.00 62.88 201 GLY A O 1
ATOM 1575 N N . ALA A 1 202 ? 17.987 0.339 -24.106 1.00 77.06 202 ALA A N 1
ATOM 1576 C CA . ALA A 1 202 ? 17.268 -0.911 -23.853 1.00 77.06 202 ALA A CA 1
ATOM 1577 C C . ALA A 1 202 ? 16.443 -0.779 -22.558 1.00 77.06 202 ALA A C 1
ATOM 1579 O O . ALA A 1 202 ? 16.638 0.166 -21.796 1.00 77.06 202 ALA A O 1
ATOM 1580 N N . LEU A 1 203 ? 15.513 -1.703 -22.314 1.00 80.75 203 LEU A N 1
ATOM 1581 C CA . LEU A 1 203 ? 14.892 -1.814 -20.995 1.00 80.75 203 LEU A CA 1
ATOM 1582 C C . LEU A 1 203 ? 15.960 -2.243 -19.983 1.00 80.75 203 LEU A C 1
ATOM 1584 O O . LEU A 1 203 ? 16.647 -3.239 -20.216 1.00 80.75 203 LEU A O 1
ATOM 1588 N N . SER A 1 204 ? 16.063 -1.518 -18.874 1.00 83.19 204 SER A N 1
ATOM 1589 C CA . SER A 1 204 ? 16.935 -1.878 -17.753 1.00 83.19 204 SER A CA 1
ATOM 1590 C C . SER A 1 204 ? 16.102 -2.465 -16.626 1.00 83.19 204 SER A C 1
ATOM 1592 O O . SER A 1 204 ? 15.008 -1.962 -16.362 1.00 83.19 204 SER A O 1
ATOM 1594 N N . ALA A 1 205 ? 16.608 -3.515 -15.979 1.00 86.62 205 ALA A N 1
ATOM 1595 C CA . ALA A 1 205 ? 15.978 -4.086 -14.796 1.00 86.62 205 ALA A CA 1
ATOM 1596 C C . ALA A 1 205 ? 15.925 -3.055 -13.659 1.00 86.62 205 ALA A C 1
ATOM 1598 O O . ALA A 1 205 ? 16.815 -2.215 -13.526 1.00 86.62 205 ALA A O 1
ATOM 1599 N N . VAL A 1 206 ? 14.865 -3.121 -12.861 1.00 86.94 206 VAL A N 1
ATOM 1600 C CA . VAL A 1 206 ? 14.713 -2.353 -11.630 1.00 86.94 206 VAL A CA 1
ATOM 1601 C C . VAL A 1 206 ? 14.830 -3.318 -10.466 1.00 86.94 206 VAL A C 1
ATOM 1603 O O . VAL A 1 206 ? 13.970 -4.178 -10.258 1.00 86.94 206 VAL A O 1
ATOM 1606 N N . ASP A 1 207 ? 15.906 -3.146 -9.714 1.00 83.25 207 ASP A N 1
ATOM 1607 C CA . ASP A 1 207 ? 16.272 -4.059 -8.642 1.00 83.25 207 ASP A CA 1
ATOM 1608 C C . ASP A 1 207 ? 15.417 -3.841 -7.393 1.00 83.25 207 ASP A C 1
ATOM 1610 O O . ASP A 1 207 ? 14.922 -4.798 -6.799 1.00 83.25 207 ASP A O 1
ATOM 1614 N N . SER A 1 208 ? 15.139 -2.583 -7.059 1.00 87.00 208 SER A N 1
ATOM 1615 C CA . SER A 1 208 ? 14.371 -2.227 -5.868 1.00 87.00 208 SER A CA 1
ATOM 1616 C C . SER A 1 208 ? 13.244 -1.265 -6.206 1.00 87.00 208 SER A C 1
ATOM 1618 O O . SER A 1 208 ? 13.451 -0.258 -6.883 1.00 87.00 208 SER A O 1
ATOM 1620 N N . PHE A 1 209 ? 12.046 -1.551 -5.707 1.00 91.00 209 PHE A N 1
ATOM 1621 C CA . PHE A 1 209 ? 10.880 -0.692 -5.877 1.00 91.00 209 PHE A CA 1
ATOM 1622 C C . PHE A 1 209 ? 9.932 -0.812 -4.692 1.00 91.00 209 PHE A C 1
ATOM 1624 O O . PHE A 1 209 ? 9.993 -1.745 -3.893 1.00 91.00 209 PHE A O 1
ATOM 1631 N N . THR A 1 210 ? 8.993 0.116 -4.633 1.00 92.69 210 THR A N 1
ATOM 1632 C CA . THR A 1 210 ? 7.831 0.034 -3.754 1.00 92.69 210 THR A CA 1
ATOM 1633 C C . THR A 1 210 ? 6.548 0.090 -4.557 1.00 92.69 210 THR A C 1
ATOM 1635 O O . THR A 1 210 ? 6.534 0.592 -5.681 1.00 92.69 210 THR A O 1
ATOM 1638 N N . TYR A 1 211 ? 5.471 -0.408 -3.975 1.00 93.81 211 TYR A N 1
ATOM 1639 C CA . TYR A 1 211 ? 4.153 -0.405 -4.563 1.00 93.81 211 TYR A CA 1
ATOM 1640 C C . TYR A 1 211 ? 3.086 -0.203 -3.493 1.00 93.81 211 TYR A C 1
ATOM 1642 O O . TYR A 1 211 ? 3.043 -0.917 -2.491 1.00 93.81 211 TYR A O 1
ATOM 1650 N N . ASN A 1 212 ? 2.196 0.752 -3.734 1.00 93.50 212 ASN A N 1
ATOM 1651 C CA . ASN A 1 212 ? 1.021 0.986 -2.915 1.00 93.50 212 ASN A CA 1
ATOM 1652 C C . ASN A 1 212 ? -0.224 0.421 -3.635 1.00 93.50 212 ASN A C 1
ATOM 1654 O O . ASN A 1 212 ? -0.666 1.005 -4.632 1.00 93.50 212 ASN A O 1
ATOM 1658 N N . PRO A 1 213 ? -0.826 -0.684 -3.149 1.00 93.31 213 PRO A N 1
ATOM 1659 C CA . PRO A 1 213 ? -1.998 -1.296 -3.770 1.00 93.31 213 PRO A CA 1
ATOM 1660 C C . PRO A 1 213 ? -3.282 -0.479 -3.600 1.00 93.31 213 PRO A C 1
ATOM 1662 O O . PRO A 1 213 ? -4.282 -0.818 -4.234 1.00 93.31 213 PRO A O 1
ATOM 1665 N N . ALA A 1 214 ? -3.280 0.563 -2.760 1.00 90.75 214 ALA A N 1
ATOM 1666 C CA . ALA A 1 214 ? -4.404 1.480 -2.618 1.00 90.75 214 ALA A CA 1
ATOM 1667 C C . ALA A 1 214 ? -4.422 2.556 -3.713 1.00 90.75 214 ALA A C 1
ATOM 1669 O O . ALA A 1 214 ? -5.474 2.922 -4.233 1.00 90.75 214 ALA A O 1
ATOM 1670 N N . MET A 1 215 ? -3.240 3.057 -4.066 1.00 90.06 215 MET A N 1
ATOM 1671 C CA . MET A 1 215 ? -3.076 4.145 -5.033 1.00 90.06 215 MET A CA 1
ATOM 1672 C C . MET A 1 215 ? -2.665 3.663 -6.426 1.00 90.06 215 MET A C 1
ATOM 1674 O O . MET A 1 215 ? -2.666 4.450 -7.369 1.00 90.06 215 MET A O 1
ATOM 1678 N N . TYR A 1 216 ? -2.287 2.388 -6.553 1.00 93.81 216 TYR A N 1
ATOM 1679 C CA . TYR A 1 216 ? -1.691 1.803 -7.760 1.00 93.81 216 TYR A CA 1
ATOM 1680 C C . TYR A 1 216 ? -0.411 2.540 -8.179 1.00 93.81 216 TYR A C 1
ATOM 1682 O O . TYR A 1 216 ? -0.075 2.629 -9.360 1.00 93.81 216 TYR A O 1
ATOM 1690 N N . VAL A 1 217 ? 0.295 3.093 -7.191 1.00 93.31 217 VAL A N 1
ATOM 1691 C CA . VAL A 1 217 ? 1.525 3.858 -7.385 1.00 93.31 217 VAL A CA 1
ATOM 1692 C C . VAL A 1 217 ? 2.707 2.959 -7.088 1.00 93.31 217 VAL A C 1
ATOM 1694 O O . VAL A 1 217 ? 2.753 2.313 -6.043 1.00 93.31 217 VAL A O 1
ATOM 1697 N N . MET A 1 218 ? 3.661 2.933 -8.006 1.00 93.31 218 MET A N 1
ATOM 1698 C CA . MET A 1 218 ? 4.955 2.299 -7.824 1.00 93.31 218 MET A CA 1
ATOM 1699 C C . MET A 1 218 ? 6.049 3.352 -7.891 1.00 93.31 218 MET A C 1
ATOM 1701 O O . MET A 1 218 ? 6.035 4.193 -8.785 1.00 93.31 218 MET A O 1
ATOM 1705 N N . THR A 1 219 ? 7.022 3.254 -6.995 1.00 91.06 219 THR A N 1
ATOM 1706 C CA . THR A 1 219 ? 8.162 4.174 -6.957 1.00 91.06 219 THR A CA 1
ATOM 1707 C C . THR A 1 219 ? 9.463 3.394 -6.906 1.00 91.06 219 THR A C 1
ATOM 1709 O O . THR A 1 219 ? 9.574 2.420 -6.157 1.00 91.06 219 THR A O 1
ATOM 1712 N N . PHE A 1 220 ? 10.456 3.825 -7.677 1.00 89.06 220 PHE A N 1
ATOM 1713 C CA . PHE A 1 220 ? 11.807 3.270 -7.653 1.00 89.06 220 PHE A CA 1
ATOM 1714 C C . PHE A 1 220 ? 12.838 4.319 -8.060 1.00 89.06 220 PHE A C 1
ATOM 1716 O O . PHE A 1 220 ? 12.516 5.299 -8.728 1.00 89.06 220 PHE A O 1
ATOM 1723 N N . ARG A 1 221 ? 14.101 4.107 -7.688 1.00 84.62 221 ARG A N 1
ATOM 1724 C CA . ARG A 1 221 ? 15.203 4.953 -8.155 1.00 84.62 221 ARG A CA 1
ATOM 1725 C C . ARG A 1 221 ? 15.749 4.414 -9.466 1.00 84.62 221 ARG A C 1
ATOM 1727 O O . ARG A 1 221 ? 16.034 3.226 -9.575 1.00 84.62 221 ARG A O 1
ATOM 1734 N N . GLN A 1 222 ? 15.888 5.290 -10.454 1.00 76.69 222 GLN A N 1
ATOM 1735 C CA . GLN A 1 222 ? 16.539 4.956 -11.721 1.00 76.69 222 GLN A CA 1
ATOM 1736 C C . GLN A 1 222 ? 18.065 5.002 -11.573 1.00 76.69 222 GLN A C 1
ATOM 1738 O O . GLN A 1 222 ? 18.781 4.190 -12.148 1.00 76.69 222 GLN A O 1
ATOM 1743 N N . ASN A 1 223 ? 18.550 5.993 -10.833 1.00 78.19 223 ASN A N 1
ATOM 1744 C CA . ASN A 1 223 ? 19.949 6.219 -10.501 1.00 78.19 223 ASN A CA 1
ATOM 1745 C C . ASN A 1 223 ? 19.999 7.048 -9.203 1.00 78.19 223 ASN A C 1
ATOM 1747 O O . ASN A 1 223 ? 18.965 7.306 -8.582 1.00 78.19 223 ASN A O 1
ATOM 1751 N N . GLU A 1 224 ? 21.189 7.470 -8.789 1.00 75.44 224 GLU A N 1
ATOM 1752 C CA . GLU A 1 224 ? 21.380 8.240 -7.552 1.00 75.44 224 GLU A CA 1
ATOM 1753 C C . GLU A 1 224 ? 20.656 9.595 -7.546 1.00 75.44 224 GLU A C 1
ATOM 1755 O O . GLU A 1 224 ? 20.308 10.100 -6.481 1.00 75.44 224 GLU A O 1
ATOM 1760 N N . SER A 1 225 ? 20.382 10.166 -8.719 1.00 77.38 225 SER A N 1
ATOM 1761 C CA . SER A 1 225 ? 19.828 11.511 -8.880 1.00 77.38 225 SER A CA 1
ATOM 1762 C C . SER A 1 225 ? 18.412 11.533 -9.456 1.00 77.38 225 SER A C 1
ATOM 1764 O O . SER A 1 225 ? 17.898 12.605 -9.759 1.00 77.38 225 SER A O 1
ATOM 1766 N 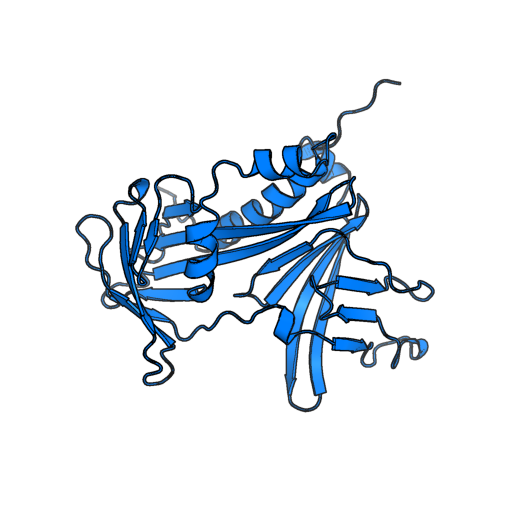N . SER A 1 226 ? 17.762 10.383 -9.648 1.00 81.44 226 SER A N 1
ATOM 1767 C CA . SER A 1 226 ? 16.458 10.306 -10.315 1.00 81.44 226 SER A CA 1
ATOM 1768 C C . SER A 1 226 ? 15.550 9.257 -9.686 1.00 81.44 226 SER A C 1
ATOM 1770 O O . SER A 1 226 ? 15.884 8.073 -9.598 1.00 81.44 226 SER A O 1
ATOM 1772 N N . GLU A 1 227 ? 14.352 9.695 -9.314 1.00 86.56 227 GLU A N 1
ATOM 1773 C CA . GLU A 1 227 ? 13.256 8.848 -8.857 1.00 86.56 227 GLU A CA 1
ATOM 1774 C C . GLU A 1 227 ? 12.190 8.738 -9.948 1.00 86.56 227 GLU A C 1
ATOM 1776 O O . GLU A 1 227 ? 11.814 9.723 -10.584 1.00 86.56 227 GLU A O 1
ATOM 1781 N N . CYS A 1 228 ? 11.693 7.527 -10.169 1.00 87.06 228 CYS A N 1
ATOM 1782 C CA . CYS A 1 228 ? 10.606 7.252 -11.085 1.00 87.06 228 CYS A CA 1
ATOM 1783 C C . CYS A 1 228 ? 9.348 6.870 -10.307 1.00 87.06 228 CYS A C 1
ATOM 1785 O O . CYS A 1 228 ? 9.384 6.002 -9.436 1.00 87.06 228 CYS A O 1
ATOM 1787 N N . ILE A 1 229 ? 8.235 7.505 -10.668 1.00 90.81 229 ILE A N 1
ATOM 1788 C CA . ILE A 1 229 ? 6.903 7.252 -10.130 1.00 90.81 229 ILE A CA 1
ATOM 1789 C C . ILE A 1 229 ? 6.031 6.749 -11.281 1.00 90.81 229 ILE A C 1
ATOM 1791 O O . ILE A 1 229 ? 5.831 7.445 -12.281 1.00 90.81 229 ILE A O 1
ATOM 1795 N N . LEU A 1 230 ? 5.504 5.538 -11.136 1.00 92.62 230 LEU A N 1
ATOM 1796 C CA . LEU A 1 230 ? 4.549 4.929 -12.049 1.00 92.62 230 LEU A CA 1
ATOM 1797 C C . LEU A 1 230 ? 3.161 4.964 -11.420 1.00 92.62 230 LEU A C 1
ATOM 1799 O O . LEU A 1 230 ? 2.950 4.405 -10.348 1.00 92.62 230 LEU A O 1
ATOM 1803 N N . MET A 1 231 ? 2.195 5.560 -12.112 1.00 94.19 231 MET A N 1
ATOM 1804 C CA . MET A 1 231 ? 0.778 5.432 -11.766 1.00 94.19 231 MET A CA 1
ATOM 1805 C C . MET A 1 231 ? 0.151 4.395 -12.691 1.00 94.19 231 MET A C 1
ATOM 1807 O O . MET A 1 231 ? 0.016 4.634 -13.895 1.00 94.19 231 MET A O 1
ATOM 1811 N N . LEU A 1 232 ? -0.180 3.230 -12.143 1.00 94.62 232 LEU A N 1
ATOM 1812 C CA . LEU A 1 232 ? -0.730 2.093 -12.870 1.00 94.62 232 LEU A CA 1
ATOM 1813 C C . LEU A 1 232 ? -2.258 2.172 -12.908 1.00 94.62 232 LEU A C 1
ATOM 1815 O O . LEU A 1 232 ? -2.910 2.680 -11.998 1.00 94.62 232 LEU A O 1
ATOM 1819 N N . GLY A 1 233 ? -2.853 1.666 -13.979 1.00 93.69 233 GLY A N 1
ATOM 1820 C CA . GLY A 1 233 ? -4.297 1.683 -14.128 1.00 93.69 233 GLY A CA 1
ATOM 1821 C C . GLY A 1 233 ? -4.777 0.916 -15.347 1.00 93.69 233 GLY A C 1
ATOM 1822 O O . GLY A 1 233 ? -4.055 0.129 -15.960 1.00 93.69 233 GLY A O 1
ATOM 1823 N N . THR A 1 234 ? -6.030 1.165 -15.709 1.00 89.31 234 THR A N 1
ATOM 1824 C CA . THR A 1 234 ? -6.647 0.636 -16.926 1.00 89.31 234 THR A CA 1
ATOM 1825 C C . THR A 1 234 ? -7.207 1.789 -17.752 1.00 89.31 234 THR A C 1
ATOM 1827 O O . THR A 1 234 ? -7.657 2.800 -17.216 1.00 89.31 234 THR A O 1
ATOM 1830 N N . ALA A 1 235 ? -7.168 1.662 -19.074 1.00 85.19 235 ALA A N 1
ATOM 1831 C CA . ALA A 1 235 ? -7.678 2.646 -20.018 1.00 85.19 235 ALA A CA 1
ATOM 1832 C C . ALA A 1 235 ? -8.788 2.040 -20.879 1.00 85.19 235 ALA A C 1
ATOM 1834 O O . ALA A 1 235 ? -8.594 1.846 -22.078 1.00 85.19 235 ALA A O 1
ATOM 1835 N N . GLY A 1 236 ? -9.959 1.771 -20.292 1.00 82.50 236 GLY A N 1
ATOM 1836 C CA . GLY A 1 236 ? -11.161 1.315 -21.007 1.00 82.50 236 GLY A CA 1
ATOM 1837 C C . GLY A 1 236 ? -10.861 0.270 -22.092 1.00 82.50 236 GLY A C 1
ATOM 1838 O O . GLY A 1 236 ? -10.269 -0.770 -21.818 1.00 82.50 236 GLY A O 1
ATOM 1839 N N . ALA A 1 237 ? -11.188 0.587 -23.349 1.00 82.44 237 ALA A N 1
ATOM 1840 C CA . ALA A 1 237 ? -10.969 -0.286 -24.511 1.00 82.44 237 ALA A CA 1
ATOM 1841 C C . ALA A 1 237 ? -9.494 -0.631 -24.828 1.00 82.44 237 ALA A C 1
ATOM 1843 O O . ALA A 1 237 ? -9.231 -1.403 -25.743 1.00 82.44 237 ALA A O 1
ATOM 1844 N N . ASN A 1 238 ? -8.526 -0.049 -24.121 1.00 80.62 238 ASN A N 1
ATOM 1845 C CA . ASN A 1 238 ? -7.096 -0.148 -24.428 1.00 80.62 238 ASN A CA 1
ATOM 1846 C C . ASN A 1 238 ? -6.317 -0.992 -23.414 1.00 80.62 238 ASN A C 1
ATOM 1848 O O . ASN A 1 238 ? -5.095 -1.067 -23.512 1.00 80.62 238 ASN A O 1
ATOM 1852 N N . GLY A 1 239 ? -7.007 -1.626 -22.462 1.00 89.38 239 GLY A N 1
ATOM 1853 C CA . GLY A 1 239 ? -6.388 -2.513 -21.480 1.00 89.38 239 GLY A CA 1
ATOM 1854 C C . GLY A 1 239 ? -5.614 -1.752 -20.405 1.00 89.38 239 GLY A C 1
ATOM 1855 O O . GLY A 1 239 ? -6.106 -0.758 -19.876 1.00 89.38 239 GLY A O 1
ATOM 1856 N N . LEU A 1 240 ? -4.425 -2.241 -20.052 1.00 92.50 240 LEU A N 1
ATOM 1857 C CA . LEU A 1 240 ? -3.569 -1.644 -19.024 1.00 92.50 240 LEU A CA 1
ATOM 1858 C C . LEU A 1 240 ? -3.015 -0.285 -19.472 1.00 92.50 240 LEU A C 1
ATOM 1860 O O . LEU A 1 240 ? -2.723 -0.065 -20.648 1.00 92.50 240 LEU A O 1
ATOM 1864 N N . ALA A 1 241 ? -2.849 0.625 -18.519 1.00 92.19 241 ALA A N 1
ATOM 1865 C CA . ALA A 1 241 ? -2.278 1.945 -18.740 1.00 92.19 241 ALA A CA 1
ATOM 1866 C C . ALA A 1 241 ? -1.306 2.308 -17.618 1.00 92.19 241 ALA A C 1
ATOM 1868 O O . ALA A 1 241 ? -1.442 1.846 -16.488 1.00 92.19 241 ALA A O 1
ATOM 1869 N N . CYS A 1 242 ? -0.325 3.142 -17.947 1.00 91.56 242 CYS A N 1
ATOM 1870 C CA . CYS A 1 242 ? 0.651 3.640 -16.994 1.00 91.56 242 CYS A CA 1
ATOM 1871 C C . CYS A 1 242 ? 1.008 5.088 -17.337 1.00 91.56 242 CYS A C 1
ATOM 1873 O O . CYS A 1 242 ? 1.262 5.401 -18.503 1.00 91.56 242 CYS A O 1
ATOM 1875 N N . SER A 1 243 ? 1.022 5.953 -16.324 1.00 90.38 243 SER A N 1
ATOM 1876 C CA . SER A 1 243 ? 1.685 7.256 -16.387 1.00 90.38 243 SER A CA 1
ATOM 1877 C C . SER A 1 243 ? 3.054 7.139 -15.734 1.00 90.38 243 SER A C 1
ATOM 1879 O O . SER A 1 243 ? 3.154 6.615 -14.627 1.00 90.38 243 SER A O 1
ATOM 1881 N N . ILE A 1 244 ? 4.086 7.637 -16.411 1.00 87.44 244 ILE A N 1
ATOM 1882 C CA . ILE A 1 244 ? 5.472 7.604 -15.941 1.00 87.44 244 ILE A CA 1
ATOM 1883 C C . ILE A 1 244 ? 5.905 9.038 -15.657 1.00 87.44 244 ILE A C 1
ATOM 1885 O O . ILE A 1 244 ? 5.873 9.886 -16.551 1.00 87.44 244 ILE A O 1
ATOM 1889 N N . THR A 1 245 ? 6.324 9.306 -14.427 1.00 87.62 245 THR A N 1
ATOM 1890 C CA . THR A 1 245 ? 6.923 10.578 -14.022 1.00 87.62 245 THR A CA 1
ATOM 1891 C C . THR A 1 245 ? 8.342 10.319 -13.539 1.00 87.62 245 THR A C 1
ATOM 1893 O O . THR A 1 245 ? 8.577 9.385 -12.778 1.00 87.62 245 THR A O 1
ATOM 1896 N N . VAL A 1 246 ? 9.289 11.139 -13.991 1.00 83.94 246 VAL A N 1
ATOM 1897 C CA . VAL A 1 246 ? 10.678 11.114 -13.521 1.00 83.94 246 VAL A CA 1
ATOM 1898 C C . VAL A 1 246 ? 10.939 12.423 -12.792 1.00 83.94 246 VAL A C 1
ATOM 1900 O O . VAL A 1 246 ? 10.728 13.499 -13.354 1.00 83.94 246 VAL A O 1
ATOM 1903 N N . LYS A 1 247 ? 11.351 12.324 -11.532 1.00 83.50 247 LYS A N 1
ATOM 1904 C CA . LYS A 1 247 ? 11.724 13.448 -10.679 1.00 83.50 247 LYS A CA 1
ATOM 1905 C C . LYS A 1 247 ? 13.241 13.443 -10.523 1.00 83.50 247 LYS A C 1
ATOM 1907 O O . LYS A 1 247 ? 13.801 12.494 -9.980 1.00 83.50 247 LYS A O 1
ATOM 1912 N N . ASN A 1 248 ? 13.887 14.516 -10.971 1.00 81.44 248 ASN A N 1
ATOM 1913 C CA . ASN A 1 248 ? 15.296 14.745 -10.670 1.00 81.44 248 ASN A CA 1
ATOM 1914 C C . ASN A 1 248 ? 15.415 15.147 -9.197 1.00 81.44 248 ASN A C 1
ATOM 1916 O O . ASN A 1 248 ? 14.710 16.045 -8.733 1.00 81.44 248 ASN A O 1
ATOM 1920 N N . LEU A 1 249 ? 16.279 14.456 -8.467 1.00 69.12 249 LEU A N 1
ATOM 1921 C CA . LEU A 1 249 ? 16.629 14.767 -7.092 1.00 69.12 249 LEU A CA 1
ATOM 1922 C C . LEU A 1 249 ? 17.710 15.847 -7.147 1.00 69.12 249 LEU A C 1
ATOM 1924 O O . LEU A 1 249 ? 18.838 15.583 -7.560 1.00 69.12 249 LEU A O 1
ATOM 1928 N N . ASP A 1 250 ? 17.341 17.081 -6.810 1.00 65.69 250 ASP A N 1
ATOM 1929 C CA . ASP A 1 250 ? 18.275 18.205 -6.819 1.00 65.69 250 ASP A CA 1
ATOM 1930 C C . ASP A 1 250 ? 19.324 18.001 -5.710 1.00 65.69 250 ASP A C 1
ATOM 1932 O O . ASP A 1 250 ? 18.982 17.757 -4.547 1.00 65.69 250 ASP A O 1
ATOM 1936 N N . THR A 1 251 ? 20.611 18.081 -6.049 1.00 54.91 251 THR A N 1
ATOM 1937 C CA . THR A 1 251 ? 21.723 17.783 -5.123 1.00 54.91 251 THR A CA 1
ATOM 1938 C C . THR A 1 251 ? 21.756 18.719 -3.907 1.00 54.91 251 THR A C 1
ATOM 1940 O O . THR A 1 251 ? 22.209 18.332 -2.827 1.00 54.91 251 THR A O 1
ATOM 1943 N N . ASP A 1 252 ? 21.202 19.926 -4.036 1.00 51.75 252 ASP A N 1
ATOM 1944 C CA . ASP A 1 252 ? 21.092 20.898 -2.943 1.00 51.75 252 ASP A CA 1
ATOM 1945 C C . ASP A 1 252 ? 20.023 20.525 -1.900 1.00 51.75 252 ASP A C 1
ATOM 1947 O O . ASP A 1 252 ? 20.168 20.869 -0.723 1.00 51.75 252 ASP A O 1
ATOM 1951 N N . GLU A 1 253 ? 18.964 19.801 -2.283 1.00 48.59 253 GLU A N 1
ATOM 1952 C CA . GLU A 1 253 ? 17.979 19.281 -1.322 1.00 48.59 253 GLU A CA 1
ATOM 1953 C C . GLU A 1 253 ? 18.510 18.049 -0.585 1.00 48.59 253 GLU A C 1
ATOM 1955 O O . GLU A 1 253 ? 18.292 17.924 0.619 1.00 48.59 253 GLU A O 1
ATOM 1960 N N . LEU A 1 254 ? 19.282 17.194 -1.265 1.00 39.34 254 LEU A N 1
ATOM 1961 C CA . LEU A 1 254 ? 19.964 16.053 -0.645 1.00 39.34 254 LEU A CA 1
ATOM 1962 C C . LEU A 1 254 ? 20.974 16.522 0.415 1.00 39.34 254 LEU A C 1
ATOM 1964 O O . LEU A 1 254 ? 20.986 16.009 1.531 1.00 39.34 254 LEU A O 1
ATOM 1968 N N . THR A 1 255 ? 21.745 17.572 0.129 1.00 41.09 255 THR A N 1
ATOM 1969 C CA . THR A 1 255 ? 22.710 18.144 1.086 1.00 41.09 255 THR A CA 1
ATOM 1970 C C . THR A 1 255 ? 22.011 18.810 2.282 1.00 41.09 255 THR A C 1
ATOM 1972 O O . THR A 1 255 ? 22.438 18.644 3.424 1.00 41.09 255 THR A O 1
ATOM 1975 N N . LYS A 1 256 ? 20.880 19.503 2.068 1.00 41.88 256 LYS A N 1
ATOM 1976 C CA . LYS A 1 256 ? 20.068 20.090 3.158 1.00 41.88 256 LYS A CA 1
ATOM 1977 C C . LYS A 1 256 ? 19.317 19.049 3.993 1.00 41.88 256 LYS A C 1
ATOM 1979 O O . LYS A 1 256 ? 19.036 19.309 5.160 1.00 41.88 256 LYS A O 1
ATOM 1984 N N . ALA A 1 257 ? 19.016 17.886 3.417 1.00 41.75 257 ALA A N 1
ATOM 1985 C CA . ALA A 1 257 ? 18.455 16.734 4.117 1.00 41.75 257 ALA A CA 1
ATOM 1986 C C . ALA A 1 257 ? 19.517 15.894 4.860 1.00 41.75 257 ALA A C 1
ATOM 1988 O O . ALA A 1 257 ? 19.158 14.911 5.505 1.00 41.75 257 ALA A O 1
ATOM 1989 N N . GLY A 1 258 ? 20.803 16.273 4.794 1.00 32.47 258 GLY A N 1
ATOM 1990 C CA . GLY A 1 258 ? 21.906 15.554 5.442 1.00 32.47 258 GLY A CA 1
ATOM 1991 C C . GLY A 1 258 ? 22.366 14.295 4.697 1.00 32.47 258 GLY A C 1
ATOM 1992 O O . GLY A 1 258 ? 22.916 13.397 5.320 1.00 32.47 258 GLY A O 1
ATOM 1993 N N . LEU A 1 259 ? 22.124 14.206 3.384 1.00 42.06 259 LEU A N 1
ATOM 1994 C CA . LEU A 1 259 ? 22.344 13.010 2.554 1.00 42.06 259 LEU A CA 1
ATOM 1995 C C . LEU A 1 259 ? 23.609 13.071 1.680 1.00 42.06 259 LEU A C 1
ATOM 1997 O O . LEU A 1 259 ? 23.803 12.206 0.832 1.00 42.06 259 LEU A O 1
ATOM 2001 N N . ALA A 1 260 ? 24.467 14.075 1.866 1.00 35.25 260 ALA A N 1
ATOM 2002 C CA . ALA A 1 260 ? 25.784 14.130 1.242 1.00 35.25 260 ALA A CA 1
ATOM 2003 C C . ALA A 1 260 ? 26.828 14.441 2.320 1.00 35.25 260 ALA A C 1
ATOM 2005 O O . ALA A 1 260 ? 26.998 15.597 2.710 1.00 35.25 260 ALA A O 1
ATOM 2006 N N . GLU A 1 261 ? 27.522 13.416 2.820 1.00 38.44 261 GLU A N 1
ATOM 2007 C CA . GLU A 1 261 ? 28.799 13.654 3.485 1.00 38.44 261 GLU A CA 1
ATOM 2008 C C . GLU A 1 261 ? 29.795 14.103 2.415 1.00 38.44 261 GLU A C 1
ATOM 2010 O O . GLU A 1 261 ? 30.053 13.406 1.432 1.00 38.44 261 GLU A O 1
ATOM 2015 N N . THR A 1 262 ? 30.333 15.310 2.578 1.00 36.84 262 THR A N 1
ATOM 2016 C CA . THR A 1 262 ? 31.482 15.761 1.800 1.00 36.84 262 THR A CA 1
ATOM 2017 C C . THR A 1 262 ? 32.638 14.812 2.086 1.00 36.84 262 THR A C 1
ATOM 2019 O O . THR A 1 262 ? 33.227 14.872 3.167 1.00 36.84 262 THR A O 1
ATOM 2022 N N . LEU A 1 263 ? 32.958 13.937 1.131 1.00 30.19 263 LEU A N 1
ATOM 2023 C CA . LEU A 1 263 ? 34.195 13.165 1.169 1.00 30.19 263 LEU A CA 1
ATOM 2024 C C . LEU A 1 263 ? 35.375 14.142 1.323 1.00 30.19 263 LEU A C 1
ATOM 2026 O O . LEU A 1 263 ? 35.420 15.149 0.606 1.00 30.19 263 LEU A O 1
ATOM 2030 N N . PRO A 1 264 ? 36.312 13.893 2.253 1.00 33.62 264 PRO A N 1
ATOM 2031 C CA . PRO A 1 264 ? 37.488 14.734 2.387 1.00 33.62 264 PRO A CA 1
ATOM 2032 C C . PRO A 1 264 ? 38.352 14.613 1.126 1.00 33.62 264 PRO A C 1
ATOM 2034 O O . PRO A 1 264 ? 38.584 13.513 0.624 1.00 33.62 264 PRO A O 1
ATOM 2037 N N . THR A 1 265 ? 38.789 15.768 0.621 1.00 37.78 265 THR A N 1
ATOM 2038 C CA . THR A 1 265 ? 39.781 15.919 -0.457 1.00 37.78 265 THR A CA 1
ATOM 2039 C C . THR A 1 265 ? 41.123 15.303 -0.107 1.00 37.78 265 THR A C 1
ATOM 2041 O O . THR A 1 265 ? 41.547 15.514 1.055 1.00 37.78 265 THR A O 1
#

pLDDT: mean 80.92, std 17.81, range [30.19, 98.56]

Secondary structure (DSSP, 8-state):
------HHHHHHHHHHHHHHHHHHHHT-S---HHHHHHTTTTS-HHHHHHHGGG-EEEEETTSSS-EEEEEEEEEEEE-TT--EEEEEEEEEEEESSSS--EEEE--TT-EEETTEEEEGGGTEEEEEEEEEETTEEEEEEEEETTEEEEEEE---PPPGGGG-EEEE--S-SSGGGTT-EEEEEE-SSS-EEEE--STTPPPEEE--EEEETTTTEEEEEEETTEEEEEEEEE-GGG-EEEEEEEEE--HHHHHHTT-------

Radius of gyration: 20.43 Å; chains: 1; bounding box: 64×45×59 Å

Sequence (265 aa):
MNHSTSNVDLAISVCRQHESVMQRFASTDDRSAEALLSLFSDMNLSASRDLATYTGYYEIKGTNGGFLTLDTTDTRLISDDHQVIYLRRIVVAYSADGKKVQCHSIKEGDSFDGGLLVVPDMNLSIQFVRSYIEGTIVQIFGKVGDTELVGSTRFNPVPLSTFVGRYKFRSGKPKEWKDKEVLTILPKDDLSLAVKFEDKGALSAVDSFTYNPAMYVMTFRQNESSECILMLGTAGANGLACSITVKNLDTDELTKAGLAETLPT

Foldseek 3Di:
DDDQPDCVVVVVVVVVVQVVLVLVCVPDPAQAPVVNVVVCQFAPQVQQVVCLQVADWKAWPPAQQWIKGWWKKWKWAQGPVRDIDIDIKIKIWTDRHNGDIDIDIHGPPWHADPQWTDDVVQCDTKRWDQDCPPLWGIWIWDDGPPHTTTITGSAGFDDCLQQADFDADPDDPPPLRGRPTAWGFHPPPDTWIWGDDDDDDDTDTFRIWMAISRQRWIWGAPDPFKIKIWRWDADVPPGIDIDIDIDGRPVVVCVVVVNDDDDDD